Protein 9VBS (pdb70)

B-factor: mean 88.54, std 22.49, range [40.8, 162.6]

Foldseek 3Di:
DDVVVVVVVVVVVVVVVVVVVVVVVVVVVVVVVVVVVVVVVVVVVVVVVVVVVVVVVVVVVVVVVVVCVVVPD/DPPDDPVRVVVVVVVVVVVVVVVVVVVVVVVVVVVVVVVVVVVVVVVVVVVVVVVVVVVVVVVVVVVVVVPD/DDADPVNVVVVVVVVVVVVVVVVVVVVVVVVVVVVVVVVVVVVVVVVVVVVVVVVVVVVVVVVVVVVVVVD

GO terms:
  GO:0005515 protein binding (F, IPI)
  GO:0055120 striated muscle dense body (C, HDA)
  GO:0005783 endoplasmic reticulum (C, HDA)
  GO:0030017 sarcomere (C, HDA)
  GO:0005737 cytoplasm (C, IDA)
  GO:0042803 protein homodimerization activity (F, IDA)
  GO:0010506 regulation of autophagy (P, IMP)
  GO:0000045 autophagosome assembly (P, IMP)

Organism: Caenorhabditis elegans (NCBI:txid6239)

Structure (mmCIF, N/CA/C/O backbone):
data_9VBS
#
_entry.id   9VBS
#
_cell.length_a   92.300
_cell.length_b   239.300
_cell.length_c   71.400
_cell.angle_alpha   90.00
_cell.angle_beta   90.00
_cell.angle_gamma   90.00
#
_symmetry.space_group_name_H-M   'C 2 2 21'
#
loop_
_entity.id
_entity.type
_entity.pdbx_description
1 polymer 'Isoform a of Allophagy receptor allo-1'
2 water water
#
loop_
_atom_site.group_PDB
_atom_site.id
_atom_site.type_symbol
_atom_site.label_atom_id
_atom_site.label_alt_id
_atom_site.label_comp_id
_atom_site.label_asym_id
_atom_site.label_entity_id
_atom_site.label_seq_id
_atom_site.pdbx_PDB_ins_code
_atom_site.Cartn_x
_atom_site.Cartn_y
_atom_site.Cartn_z
_atom_site.occupancy
_atom_site.B_iso_or_equiv
_atom_site.auth_seq_id
_atom_site.auth_comp_id
_atom_site.auth_asym_id
_atom_site.auth_atom_id
_atom_site.pdbx_PDB_model_num
ATOM 1 N N . ARG A 1 38 ? 39.425 149.863 11.506 1.00 110.98 310 ARG A N 1
ATOM 2 C CA . ARG A 1 38 ? 40.246 150.459 10.460 1.00 78.36 310 ARG A CA 1
ATOM 3 C C . ARG A 1 38 ? 40.410 149.505 9.293 1.00 85.25 310 ARG A C 1
ATOM 4 O O . ARG A 1 38 ? 40.219 148.296 9.433 1.00 108.17 310 ARG A O 1
ATOM 12 N N . THR A 1 39 ? 40.771 150.060 8.139 1.00 84.00 311 THR A N 1
ATOM 13 C CA . THR A 1 39 ? 40.942 149.312 6.904 1.00 68.52 311 THR A CA 1
ATOM 14 C C . THR A 1 39 ? 42.367 149.482 6.397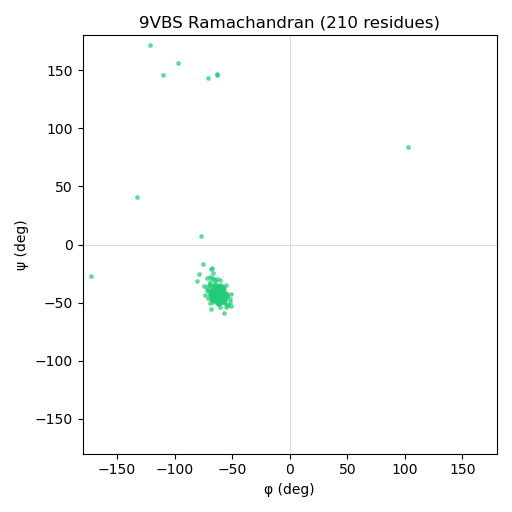 1.00 77.10 311 THR A C 1
ATOM 15 O O . THR A 1 39 ? 43.143 150.288 6.922 1.00 79.29 311 THR A O 1
ATOM 19 N N . THR A 1 40 ? 42.719 148.710 5.362 1.00 69.16 312 THR A N 1
ATOM 20 C CA . THR A 1 40 ? 44.011 148.934 4.723 1.00 71.51 312 THR A CA 1
ATOM 21 C C . THR A 1 40 ? 44.031 150.283 4.017 1.00 73.92 312 THR A C 1
ATOM 22 O O . THR A 1 40 ? 45.107 150.839 3.775 1.00 70.63 312 THR A O 1
ATOM 26 N N . TYR A 1 41 ? 42.853 150.834 3.712 1.00 64.19 313 TYR A N 1
ATOM 27 C CA . TYR A 1 41 ? 42.780 152.191 3.184 1.00 71.70 313 TYR A CA 1
ATOM 28 C C . TYR A 1 41 ? 43.160 153.208 4.253 1.00 66.80 313 TYR A C 1
ATOM 29 O O . TYR A 1 41 ? 43.998 154.086 4.015 1.00 81.95 313 TYR A O 1
ATOM 38 N N . SER A 1 42 ? 42.545 153.106 5.436 1.00 63.74 314 SER A N 1
ATOM 39 C CA . SER A 1 42 ? 42.940 153.943 6.565 1.00 56.45 314 SER A CA 1
ATOM 40 C C . SER A 1 42 ? 44.424 153.804 6.848 1.00 71.00 314 SER A C 1
ATOM 41 O O . SER A 1 42 ? 45.115 154.799 7.106 1.00 68.20 314 SER A O 1
ATOM 44 N N . LEU A 1 43 ? 44.929 152.568 6.814 1.00 76.54 315 LEU A N 1
ATOM 45 C CA . LEU A 1 43 ? 46.339 152.341 7.106 1.00 72.24 315 LEU A CA 1
ATOM 46 C C . LEU A 1 43 ? 47.228 153.097 6.131 1.00 73.71 315 LEU A C 1
ATOM 47 O O . LEU A 1 43 ? 48.229 153.703 6.535 1.00 70.93 315 LEU A O 1
ATOM 52 N N . ASN A 1 44 ? 46.865 153.093 4.846 1.00 69.02 316 ASN A N 1
ATOM 53 C CA . ASN A 1 44 ? 47.629 153.855 3.865 1.00 65.29 316 ASN A CA 1
ATOM 54 C C . ASN A 1 44 ? 47.626 155.342 4.204 1.00 71.89 316 ASN A C 1
ATOM 55 O O . ASN A 1 44 ? 48.676 155.995 4.189 1.00 72.17 316 ASN A O 1
ATOM 60 N N . LEU A 1 45 ? 46.449 155.893 4.516 1.00 54.98 317 LEU A N 1
ATOM 61 C CA . LEU A 1 45 ? 46.367 157.293 4.914 1.00 59.67 317 LEU A CA 1
ATOM 62 C C . LEU A 1 45 ? 47.231 157.568 6.137 1.00 55.49 317 LEU A C 1
ATOM 63 O O . LEU A 1 45 ? 47.887 158.613 6.220 1.00 63.26 317 LEU A O 1
ATOM 68 N N . GLU A 1 46 ? 47.259 156.633 7.092 1.00 56.72 318 GLU A N 1
ATOM 69 C CA . GLU A 1 46 ? 48.068 156.840 8.287 1.00 63.04 318 GLU A CA 1
ATOM 70 C C . GLU A 1 46 ? 49.547 156.876 7.946 1.00 67.15 318 GLU A C 1
ATOM 71 O O . GLU A 1 46 ? 50.317 157.623 8.565 1.00 70.57 318 GLU A O 1
ATOM 77 N N . HIS A 1 47 ? 49.965 156.063 6.971 1.00 65.24 319 HIS A N 1
ATOM 78 C CA . HIS A 1 47 ? 51.363 156.070 6.556 1.00 64.73 319 HIS A CA 1
ATOM 79 C C . HIS A 1 47 ? 51.719 157.388 5.902 1.00 64.47 319 HIS A C 1
ATOM 80 O O . HIS A 1 47 ? 52.802 157.936 6.137 1.00 71.70 319 HIS A O 1
ATOM 87 N N . GLU A 1 48 ? 50.818 157.909 5.067 1.00 59.53 320 GLU A N 1
ATOM 88 C CA . GLU A 1 48 ? 51.082 159.182 4.412 1.00 68.99 320 GLU A CA 1
ATOM 89 C C . GLU A 1 48 ? 51.129 160.305 5.437 1.00 67.83 320 GLU A C 1
ATOM 90 O O . GLU A 1 48 ? 51.974 161.203 5.346 1.00 75.39 320 GLU A O 1
ATOM 96 N N . LEU A 1 49 ? 50.248 160.251 6.441 1.00 60.56 321 LEU A N 1
ATOM 97 C CA . LEU A 1 49 ? 50.231 161.287 7.466 1.00 59.80 321 LEU A CA 1
ATOM 98 C C . LEU A 1 49 ? 51.530 161.294 8.254 1.00 68.39 321 LEU A C 1
ATOM 99 O O . LEU A 1 49 ? 52.102 162.359 8.515 1.00 77.15 321 LEU A O 1
ATOM 104 N N . ILE A 1 50 ? 52.017 160.114 8.651 1.00 73.53 322 ILE A N 1
ATOM 105 C CA . ILE A 1 50 ? 53.257 160.051 9.421 1.00 75.81 322 ILE A CA 1
ATOM 106 C C . ILE A 1 50 ? 54.407 160.618 8.598 1.00 63.58 322 ILE A C 1
ATOM 107 O O . ILE A 1 50 ? 55.248 161.363 9.103 1.00 74.41 322 ILE A O 1
ATOM 112 N N . THR A 1 51 ? 54.427 160.283 7.309 1.00 71.40 323 THR A N 1
ATOM 113 C CA . THR A 1 51 ? 55.488 160.755 6.424 1.00 72.47 323 THR A CA 1
ATOM 114 C C . THR A 1 51 ? 55.477 162.272 6.309 1.00 68.63 323 THR A C 1
ATOM 115 O O . THR A 1 51 ? 56.513 162.925 6.483 1.00 77.63 323 THR A O 1
ATOM 119 N N . LEU A 1 52 ? 54.308 162.856 6.027 1.00 62.07 324 LEU A N 1
ATOM 120 C CA . LEU A 1 52 ? 54.233 164.298 5.820 1.00 61.09 324 LEU A CA 1
ATOM 121 C C . LEU A 1 52 ? 54.484 165.067 7.111 1.00 69.95 324 LEU A C 1
ATOM 122 O O . LEU A 1 52 ? 55.165 166.098 7.095 1.00 83.69 324 LEU A O 1
ATOM 127 N N . ARG A 1 53 ? 53.946 164.585 8.239 1.00 71.10 325 ARG A N 1
ATOM 128 C CA . ARG A 1 53 ? 54.196 165.245 9.519 1.00 64.14 325 ARG A CA 1
ATOM 129 C C . ARG A 1 53 ? 55.687 165.350 9.798 1.00 69.91 325 ARG A C 1
ATOM 130 O O . ARG A 1 53 ? 56.181 166.414 10.196 1.00 78.91 325 ARG A O 1
ATOM 138 N N . LYS A 1 54 ? 56.420 164.251 9.605 1.00 67.83 326 LYS A N 1
ATOM 139 C CA . LYS A 1 54 ? 57.868 164.311 9.754 1.00 82.82 326 LYS A CA 1
ATOM 140 C C . LYS A 1 54 ? 58.469 165.346 8.816 1.00 79.31 326 LYS A C 1
ATOM 141 O O . LYS A 1 54 ? 59.265 166.191 9.241 1.00 83.90 326 LYS A O 1
ATOM 147 N N . GLU A 1 55 ? 58.095 165.302 7.538 1.00 69.26 327 GLU A N 1
ATOM 148 C CA . GLU A 1 55 ? 58.673 166.228 6.572 1.00 74.31 327 GLU A CA 1
ATOM 149 C C . GLU A 1 55 ? 58.353 167.678 6.925 1.00 78.17 327 GLU A C 1
ATOM 150 O O . GLU A 1 55 ? 59.206 168.561 6.777 1.00 83.71 327 GLU A O 1
ATOM 156 N N . LEU A 1 56 ? 57.133 167.949 7.396 1.00 76.48 328 LEU A N 1
ATOM 157 C CA . LEU A 1 56 ? 56.793 169.309 7.803 1.00 73.49 328 LEU A CA 1
ATOM 158 C C . LEU A 1 56 ? 57.656 169.767 8.971 1.00 73.84 328 LEU A C 1
ATOM 159 O O . LEU A 1 56 ? 58.090 170.922 9.015 1.00 87.96 328 LEU A O 1
ATOM 164 N N . GLU A 1 57 ? 57.927 168.877 9.921 1.00 83.91 329 GLU A N 1
ATOM 165 C CA . GLU A 1 57 ? 58.721 169.274 11.078 1.00 89.96 329 GLU A CA 1
ATOM 166 C C . GLU A 1 57 ? 60.168 169.539 10.689 1.00 87.09 329 GLU A C 1
ATOM 167 O O . GLU A 1 57 ? 60.764 170.525 11.142 1.00 96.39 329 GLU A O 1
ATOM 173 N N . GLU A 1 58 ? 60.739 168.685 9.837 1.00 80.87 330 GLU A N 1
ATOM 174 C CA . GLU A 1 58 ? 62.066 168.957 9.295 1.00 87.51 330 GLU A CA 1
ATOM 175 C C . GLU A 1 58 ? 62.101 170.299 8.576 1.00 88.28 330 GLU A C 1
ATOM 176 O O . GLU A 1 58 ? 62.994 171.121 8.814 1.00 90.80 330 GLU A O 1
ATOM 182 N N . THR A 1 59 ? 61.140 170.535 7.681 1.00 81.12 331 THR A N 1
ATOM 183 C CA . THR A 1 59 ? 61.155 171.766 6.897 1.00 88.30 331 THR A CA 1
ATOM 184 C C . THR A 1 59 ? 60.980 172.992 7.784 1.00 87.56 331 THR A C 1
ATOM 185 O O . THR A 1 59 ? 61.636 174.019 7.570 1.00 95.80 331 THR A O 1
ATOM 189 N N . LYS A 1 60 ? 60.092 172.911 8.777 1.00 83.20 332 LYS A N 1
ATOM 190 C CA . LYS A 1 60 ? 59.894 174.046 9.671 1.00 72.59 332 LYS A CA 1
ATOM 191 C C . LYS A 1 60 ? 61.173 174.371 10.429 1.00 84.29 332 LYS A C 1
ATOM 192 O O . LYS A 1 60 ? 61.535 175.546 10.574 1.00 85.92 332 LYS A O 1
ATOM 198 N N . GLU A 1 61 ? 61.878 173.342 10.907 1.00 77.11 333 GLU A N 1
ATOM 199 C CA . GLU A 1 61 ? 63.121 173.586 11.631 1.00 85.85 333 GLU A CA 1
ATOM 200 C C . GLU A 1 61 ? 64.170 174.213 10.720 1.00 88.86 333 GLU A C 1
ATOM 201 O O . GLU A 1 61 ? 64.907 175.112 11.140 1.00 98.09 333 GLU A O 1
ATOM 207 N N . ALA A 1 62 ? 64.249 173.753 9.470 1.00 91.08 334 ALA A N 1
ATOM 208 C CA . ALA A 1 62 ? 65.159 174.375 8.513 1.00 81.98 334 ALA A CA 1
ATOM 209 C C . ALA A 1 62 ? 64.820 175.847 8.310 1.00 85.14 334 ALA A C 1
ATOM 210 O O . ALA A 1 62 ? 65.714 176.699 8.287 1.00 92.68 334 ALA A O 1
ATOM 212 N N . LEU A 1 63 ? 63.528 176.160 8.168 1.00 80.22 335 LEU A N 1
ATOM 213 C CA . LEU A 1 63 ? 63.098 177.548 8.023 1.00 75.22 335 LEU A CA 1
ATOM 214 C C . LEU A 1 63 ? 63.491 178.379 9.238 1.00 83.80 335 LEU A C 1
ATOM 215 O O . LEU A 1 63 ? 63.973 179.510 9.096 1.00 103.52 335 LEU A O 1
ATOM 220 N N . LYS A 1 64 ? 63.286 177.835 10.440 1.00 91.78 336 LYS A N 1
ATOM 221 C CA . LYS A 1 64 ? 63.665 178.539 11.664 1.00 92.54 336 LYS A CA 1
ATOM 222 C C . LYS A 1 64 ? 65.146 178.900 11.653 1.00 93.96 336 LYS A C 1
ATOM 223 O O . LYS A 1 64 ? 65.525 180.043 11.945 1.00 94.26 336 LYS A O 1
ATOM 229 N N . LYS A 1 65 ? 65.999 177.935 11.301 1.00 83.23 337 LYS A N 1
ATOM 230 C CA . LYS A 1 65 ? 67.433 178.191 11.233 1.00 88.50 337 LYS A CA 1
ATOM 231 C C . LYS A 1 65 ? 67.755 179.235 10.167 1.00 98.52 337 LYS A C 1
ATOM 232 O O . LYS A 1 65 ? 68.521 180.175 10.414 1.00 104.19 337 LYS A O 1
ATOM 238 N N . SER A 1 66 ? 67.165 179.091 8.975 1.00 92.67 338 SER A N 1
ATOM 239 C CA . SER A 1 66 ? 67.474 179.997 7.871 1.00 81.57 338 SER A CA 1
ATOM 240 C C . SER A 1 66 ? 67.072 181.431 8.196 1.00 90.05 338 SER A C 1
ATOM 241 O O . SER A 1 66 ? 67.784 182.379 7.845 1.00 97.51 338 SER A O 1
ATOM 244 N N . VAL A 1 67 ? 65.929 181.607 8.859 1.00 86.77 339 VAL A N 1
ATOM 245 C CA . VAL A 1 67 ? 65.469 182.946 9.204 1.00 88.64 339 VAL A CA 1
ATOM 246 C C . VAL A 1 67 ? 66.395 183.583 10.232 1.00 99.96 339 VAL A C 1
ATOM 247 O O . VAL A 1 67 ? 66.714 184.775 10.147 1.00 104.75 339 VAL A O 1
ATOM 251 N N . GLU A 1 68 ? 66.848 182.800 11.213 1.00 107.07 340 GLU A N 1
ATOM 252 C CA . GLU A 1 68 ? 67.764 183.330 12.218 1.00 102.60 340 GLU A CA 1
ATOM 253 C C . GLU A 1 68 ? 69.074 183.774 11.581 1.00 99.29 340 GLU A C 1
ATOM 254 O O . GLU A 1 68 ? 69.547 184.892 11.825 1.00 109.03 340 GLU A O 1
ATOM 260 N N . GLU A 1 69 ? 69.676 182.907 10.761 1.00 90.50 341 GLU A N 1
ATOM 261 C CA . GLU A 1 69 ? 70.882 183.285 10.031 1.00 97.37 341 GLU A CA 1
ATOM 262 C C . GLU A 1 69 ? 70.663 184.565 9.236 1.00 95.36 341 GLU A C 1
ATOM 263 O O . GLU A 1 69 ? 71.439 185.523 9.346 1.00 96.85 341 GLU A O 1
ATOM 269 N N . SER A 1 70 ? 69.598 184.596 8.429 1.00 85.14 342 SER A N 1
ATOM 270 C CA . SER A 1 70 ? 69.324 185.754 7.588 1.00 82.85 342 SER A CA 1
ATOM 271 C C . SER A 1 70 ? 69.111 187.013 8.417 1.00 97.88 342 SER A C 1
ATOM 272 O O . SER A 1 70 ? 69.426 188.117 7.960 1.00 105.07 342 SER A O 1
ATOM 275 N N . SER A 1 71 ? 68.590 186.868 9.638 1.00 102.84 343 SER A N 1
ATOM 276 C CA . SER A 1 71 ? 68.396 188.025 10.505 1.00 94.67 343 SER A CA 1
ATOM 277 C C . SER A 1 71 ? 69.722 188.520 11.069 1.00 105.77 343 SER A C 1
ATOM 278 O O . SER A 1 71 ? 69.974 189.730 11.104 1.00 112.55 343 SER A O 1
ATOM 281 N N . ASN A 1 72 ? 70.581 187.597 11.516 1.00 110.18 344 ASN A N 1
ATOM 282 C CA . ASN A 1 72 ? 71.900 187.987 12.007 1.00 108.32 344 ASN A CA 1
ATOM 283 C C . ASN A 1 72 ? 72.709 188.698 10.931 1.00 103.17 344 ASN A C 1
ATOM 284 O O . ASN A 1 72 ? 73.478 189.616 11.238 1.00 115.85 344 ASN A O 1
ATOM 289 N N . LYS A 1 73 ? 72.544 188.297 9.671 1.00 97.03 345 LYS A N 1
ATOM 290 C CA . LYS A 1 73 ? 73.241 188.975 8.586 1.00 92.57 345 LYS A CA 1
ATOM 291 C C . LYS A 1 73 ? 72.665 190.363 8.329 1.00 94.49 345 LYS A C 1
ATOM 292 O O . LYS A 1 73 ? 73.391 191.256 7.879 1.00 97.57 345 LYS A O 1
ATOM 298 N N . ASP A 1 74 ? 71.375 190.566 8.608 1.00 94.33 346 ASP A N 1
ATOM 299 C CA . ASP A 1 74 ? 70.807 191.907 8.517 1.00 89.18 346 ASP A CA 1
ATOM 300 C C . ASP A 1 74 ? 71.520 192.859 9.467 1.00 102.23 346 ASP A C 1
ATOM 301 O O . ASP A 1 74 ? 71.912 193.968 9.080 1.00 108.50 346 ASP A O 1
ATOM 306 N N . GLU A 1 75 ? 71.706 192.434 10.720 1.00 98.82 347 GLU A N 1
ATOM 307 C CA . GLU A 1 75 ? 72.417 193.264 11.686 1.00 95.59 347 GLU A CA 1
ATOM 308 C C . GLU A 1 75 ? 73.859 193.491 11.260 1.00 89.60 347 GLU A C 1
ATOM 309 O O . GLU A 1 75 ? 74.380 194.607 11.389 1.00 100.99 347 GLU A O 1
ATOM 315 N N . ILE A 1 76 ? 74.523 192.453 10.745 1.00 85.13 348 ILE A N 1
ATOM 316 C CA . ILE A 1 76 ? 75.896 192.606 10.273 1.00 85.16 348 ILE A CA 1
ATOM 317 C C . ILE A 1 76 ? 75.965 193.667 9.173 1.00 84.06 348 ILE A C 1
ATOM 318 O O . ILE A 1 76 ? 76.796 194.577 9.219 1.00 91.96 348 ILE A O 1
ATOM 323 N N . VAL A 1 77 ? 75.082 193.553 8.179 1.00 80.10 349 VAL A N 1
ATOM 324 C CA . VAL A 1 77 ? 75.073 194.515 7.077 1.00 81.42 349 VAL A CA 1
ATOM 325 C C . VAL A 1 77 ? 74.811 195.918 7.599 1.00 88.59 349 VAL A C 1
ATOM 326 O O . VAL A 1 77 ? 75.455 196.887 7.171 1.00 89.04 349 VAL A O 1
ATOM 330 N N . SER A 1 78 ? 73.859 196.056 8.522 1.00 97.97 350 SER A N 1
ATOM 331 C CA . SER A 1 78 ? 73.575 197.367 9.093 1.00 83.67 350 SER A CA 1
ATOM 332 C C . SER A 1 78 ? 74.802 197.930 9.800 1.00 86.15 350 SER A C 1
ATOM 333 O O . SER A 1 78 ? 75.171 199.094 9.600 1.00 76.82 350 SER A O 1
ATOM 336 N N . ALA A 1 79 ? 75.461 197.105 10.619 1.00 94.68 351 ALA A N 1
ATOM 337 C CA . ALA A 1 79 ? 76.659 197.554 11.321 1.00 77.92 351 ALA A CA 1
ATOM 338 C C . ALA A 1 79 ? 77.755 197.972 10.348 1.00 88.53 351 ALA A C 1
ATOM 339 O O . ALA A 1 79 ? 78.395 199.013 10.535 1.00 87.09 351 ALA A O 1
ATOM 341 N N . LEU A 1 80 ? 77.988 197.169 9.304 1.00 92.33 352 LEU A N 1
ATOM 342 C CA . LEU A 1 80 ? 79.038 197.501 8.345 1.00 81.88 352 LEU A CA 1
ATOM 343 C C . LEU A 1 80 ? 78.727 198.802 7.618 1.00 76.73 352 LEU A C 1
ATOM 344 O O . LEU A 1 80 ? 79.633 199.595 7.333 1.00 80.12 352 LEU A O 1
ATOM 349 N N . HIS A 1 81 ? 77.450 199.047 7.318 1.00 66.21 353 HIS A N 1
ATOM 350 C CA . HIS A 1 81 ? 77.088 200.284 6.639 1.00 73.12 353 HIS A CA 1
ATOM 351 C C . HIS A 1 81 ? 77.398 201.489 7.513 1.00 82.64 353 HIS A C 1
ATOM 352 O O . HIS A 1 81 ? 77.954 202.487 7.039 1.00 86.19 353 HIS A O 1
ATOM 359 N N . GLU A 1 82 ? 77.061 201.403 8.802 1.00 84.64 354 GLU A N 1
ATOM 360 C CA . GLU A 1 82 ? 77.427 202.454 9.747 1.00 75.15 354 GLU A CA 1
ATOM 361 C C . GLU A 1 82 ? 78.933 202.687 9.748 1.00 78.79 354 GLU A C 1
ATOM 362 O O . GLU A 1 82 ? 79.400 203.828 9.663 1.00 76.26 354 GLU A O 1
ATOM 368 N N . ASP A 1 83 ? 79.711 201.604 9.827 1.00 71.93 355 ASP A N 1
ATOM 369 C CA . ASP A 1 83 ? 81.164 201.730 9.874 1.00 69.84 355 ASP A CA 1
ATOM 370 C C . ASP A 1 83 ? 81.700 202.457 8.646 1.00 79.62 355 ASP A C 1
ATOM 371 O O . ASP A 1 83 ? 82.629 203.265 8.754 1.00 87.39 355 ASP A O 1
ATOM 376 N N . GLN A 1 84 ? 81.121 202.204 7.471 1.00 80.89 356 GLN A N 1
ATOM 377 C CA . GLN A 1 84 ? 81.669 202.839 6.279 1.00 71.62 356 GLN A CA 1
ATOM 378 C C . GLN A 1 84 ? 81.230 204.289 6.159 1.00 73.34 356 GLN A C 1
ATOM 379 O O . GLN A 1 84 ? 81.938 205.088 5.541 1.00 74.90 356 GLN A O 1
ATOM 385 N N . GLN A 1 85 ? 80.085 204.653 6.745 1.00 74.53 357 GLN A N 1
ATOM 386 C CA . GLN A 1 85 ? 79.734 206.066 6.850 1.00 69.88 357 GLN A CA 1
ATOM 387 C C . GLN A 1 85 ? 80.754 206.809 7.702 1.00 73.07 357 GLN A C 1
ATOM 388 O O . GLN A 1 85 ? 81.195 207.907 7.348 1.00 82.14 357 GLN A O 1
ATOM 394 N N . GLU A 1 86 ? 81.137 206.218 8.836 1.00 77.98 358 GLU A N 1
ATOM 395 C CA . GLU A 1 86 ? 82.148 206.827 9.692 1.00 77.47 358 GLU A CA 1
ATOM 396 C C . GLU A 1 86 ? 83.474 206.956 8.960 1.00 71.36 358 GLU A C 1
ATOM 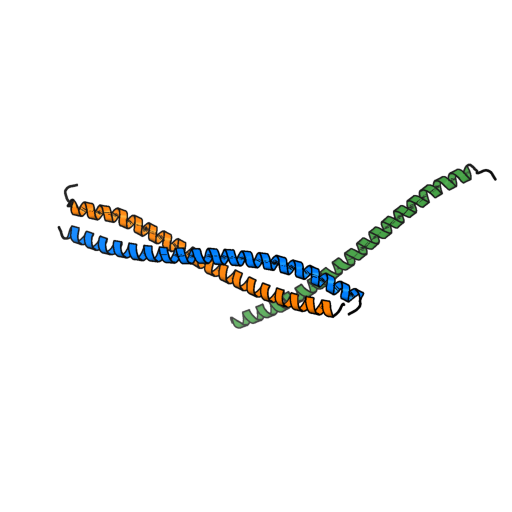397 O O . GLU A 1 86 ? 84.123 208.008 9.002 1.00 79.25 358 GLU A O 1
ATOM 403 N N . SER A 1 87 ? 83.901 205.886 8.292 1.00 71.12 359 SER A N 1
ATOM 404 C CA . SER A 1 87 ? 85.144 205.933 7.531 1.00 57.98 359 SER A CA 1
ATOM 405 C C . SER A 1 87 ? 85.115 207.046 6.498 1.00 55.26 359 SER A C 1
ATOM 406 O O . SER A 1 87 ? 86.134 207.700 6.257 1.00 70.26 359 SER A O 1
ATOM 409 N N . THR A 1 88 ? 83.958 207.265 5.867 1.00 62.75 360 THR A N 1
ATOM 410 C CA . THR A 1 88 ? 83.850 208.305 4.849 1.00 68.16 360 THR A CA 1
ATOM 411 C C . THR A 1 88 ? 84.095 209.684 5.450 1.00 74.96 360 THR A C 1
ATOM 412 O O . THR A 1 88 ? 84.804 210.513 4.863 1.00 75.43 360 THR A O 1
ATOM 416 N N . ARG A 1 89 ? 83.511 209.949 6.623 1.00 63.44 361 ARG A N 1
ATOM 417 C CA . ARG A 1 89 ? 83.745 211.228 7.283 1.00 65.67 361 ARG A CA 1
ATOM 418 C C . ARG A 1 89 ? 85.212 211.380 7.664 1.00 79.28 361 ARG A C 1
ATOM 419 O O . ARG A 1 89 ? 85.835 212.412 7.382 1.00 80.24 361 ARG A O 1
ATOM 427 N N . MET A 1 90 ? 85.788 210.354 8.298 1.00 66.08 362 MET A N 1
ATOM 428 C CA . MET A 1 90 ? 87.169 210.471 8.750 1.00 64.76 362 MET A CA 1
ATOM 429 C C . MET A 1 90 ? 88.128 210.616 7.579 1.00 69.76 362 MET A C 1
ATOM 430 O O . MET A 1 90 ? 89.132 211.329 7.684 1.00 75.87 362 MET A O 1
ATOM 435 N N . LEU A 1 91 ? 87.833 209.965 6.453 1.00 70.49 363 LEU A N 1
ATOM 436 C CA . LEU A 1 91 ? 88.661 210.155 5.267 1.00 72.44 363 LEU A CA 1
ATOM 437 C C . LEU A 1 91 ? 88.576 211.590 4.754 1.00 69.15 363 LEU A C 1
ATOM 438 O O . LEU A 1 91 ? 89.598 212.184 4.386 1.00 66.64 363 LEU A O 1
ATOM 443 N N . ALA A 1 92 ? 87.371 212.166 4.736 1.00 58.41 364 ALA A N 1
ATOM 444 C CA . ALA A 1 92 ? 87.215 213.550 4.299 1.00 57.63 364 ALA A CA 1
ATOM 445 C C . ALA A 1 92 ? 88.000 214.496 5.197 1.00 67.23 364 ALA A C 1
ATOM 446 O O . ALA A 1 92 ? 88.795 215.310 4.712 1.00 84.23 364 ALA A O 1
ATOM 448 N N . SER A 1 93 ? 87.802 214.386 6.516 1.00 67.78 365 SER A N 1
ATOM 449 C CA . SER A 1 93 ? 88.544 215.217 7.460 1.00 62.55 365 SER A CA 1
ATOM 450 C C . SER A 1 93 ? 90.051 215.060 7.283 1.00 67.42 365 SER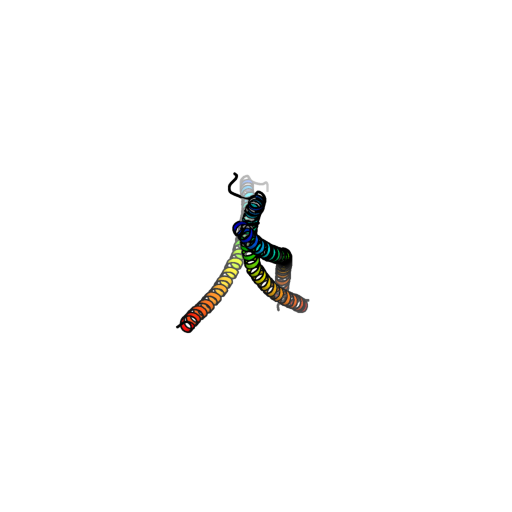 A C 1
ATOM 451 O O . SER A 1 93 ? 90.791 216.051 7.312 1.00 72.64 365 SER A O 1
ATOM 454 N N . ASN A 1 94 ? 90.524 213.822 7.096 1.00 67.05 366 ASN A N 1
ATOM 455 C CA . ASN A 1 94 ? 91.943 213.595 6.834 1.00 64.47 366 ASN A CA 1
ATOM 456 C C . ASN A 1 94 ? 92.407 214.322 5.580 1.00 74.63 366 ASN A C 1
ATOM 457 O O . ASN A 1 94 ? 93.525 214.850 5.537 1.00 72.46 366 ASN A O 1
ATOM 462 N N . GLU A 1 95 ? 91.583 214.327 4.533 1.00 78.79 367 GLU A N 1
ATOM 463 C CA . GLU A 1 95 ? 92.008 214.955 3.288 1.00 85.98 367 GLU A CA 1
ATOM 464 C C . GLU A 1 95 ? 92.257 216.442 3.492 1.00 76.14 367 GLU A C 1
ATOM 465 O O . GLU A 1 95 ? 93.287 216.973 3.062 1.00 66.31 367 GLU A O 1
ATOM 471 N N . GLN A 1 96 ? 91.342 217.115 4.190 1.00 74.65 368 GLN A N 1
ATOM 472 C CA . GLN A 1 96 ? 91.505 218.539 4.451 1.00 79.49 368 GLN A CA 1
ATOM 473 C C . GLN A 1 96 ? 92.755 218.816 5.278 1.00 75.65 368 GLN A C 1
ATOM 474 O O . GLN A 1 96 ? 93.497 219.763 4.989 1.00 74.95 368 GLN A O 1
ATOM 480 N N . VAL A 1 97 ? 93.013 218.001 6.303 1.00 75.18 369 VAL A N 1
ATOM 481 C CA . VAL A 1 97 ? 94.172 218.240 7.160 1.00 67.50 369 VAL A CA 1
ATOM 482 C C . VAL A 1 97 ? 95.465 218.041 6.378 1.00 79.30 369 VAL A C 1
ATOM 483 O O . VAL A 1 97 ? 96.377 218.875 6.431 1.00 95.87 369 VAL A O 1
ATOM 487 N N . ILE A 1 98 ? 95.560 216.935 5.636 1.00 79.45 370 ILE A N 1
ATOM 488 C CA . ILE A 1 98 ? 96.780 216.644 4.885 1.00 76.52 370 ILE A CA 1
ATOM 489 C C . ILE A 1 98 ? 97.051 217.736 3.858 1.00 91.60 370 ILE A C 1
ATOM 490 O O . ILE A 1 98 ? 98.207 218.104 3.607 1.00 82.51 370 ILE A O 1
ATOM 495 N N . ASN A 1 99 ? 95.992 218.273 3.248 1.00 84.51 371 ASN A N 1
ATOM 496 C CA . ASN A 1 99 ? 96.171 219.340 2.272 1.00 92.27 371 ASN A CA 1
ATOM 497 C C . ASN A 1 99 ? 96.700 220.606 2.936 1.00 95.41 371 ASN A C 1
ATOM 498 O O . ASN A 1 99 ? 97.678 221.200 2.466 1.00 91.43 371 ASN A O 1
ATOM 503 N N . SER A 1 100 ? 96.068 221.034 4.035 1.00 86.50 372 SER A N 1
ATOM 504 C CA . SER A 1 100 ? 96.579 222.176 4.788 1.00 80.00 372 SER A CA 1
ATOM 505 C C . SER A 1 100 ? 98.053 221.991 5.123 1.00 85.36 372 SER A C 1
ATOM 506 O O . SER A 1 100 ? 98.868 222.898 4.930 1.00 97.81 372 SER A O 1
ATOM 509 N N . LEU A 1 101 ? 98.414 220.803 5.610 1.00 96.70 373 LEU A N 1
ATOM 510 C CA . LEU A 1 101 ? 99.796 220.551 5.999 1.00 99.13 373 LEU A CA 1
ATOM 511 C C . LEU A 1 101 ? 100.735 220.656 4.805 1.00 105.27 373 LEU A C 1
ATOM 512 O O . LEU A 1 101 ? 101.757 221.346 4.870 1.00 125.89 373 LEU A O 1
ATOM 517 N N . LYS A 1 102 ? 100.403 219.983 3.699 1.00 103.83 374 LYS A N 1
ATOM 518 C CA . LYS A 1 102 ? 101.258 220.038 2.515 1.00 107.83 374 LYS A CA 1
ATOM 519 C C . LYS A 1 102 ? 101.442 221.470 2.031 1.00 117.78 374 LYS A C 1
ATOM 520 O O . LYS A 1 102 ? 102.528 221.848 1.575 1.00 111.24 374 LYS A O 1
ATOM 526 N N . GLN A 1 103 ? 100.391 222.283 2.132 1.00 121.59 375 GLN A N 1
ATOM 527 C CA . GLN A 1 103 ? 100.499 223.677 1.727 1.00 111.60 375 GLN A CA 1
ATOM 528 C C . GLN A 1 103 ? 101.424 224.451 2.658 1.00 111.60 375 GLN A C 1
ATOM 529 O O . GLN A 1 103 ? 102.291 225.203 2.200 1.00 114.95 375 GLN A O 1
ATOM 535 N N . LYS A 1 104 ? 101.255 224.284 3.971 1.00 104.20 376 LYS A N 1
ATOM 536 C CA . LYS A 1 104 ? 102.159 224.933 4.914 1.00 101.72 376 LYS A CA 1
ATOM 537 C C . LYS A 1 104 ? 103.607 224.501 4.695 1.00 109.60 376 LYS A C 1
ATOM 538 O O . LYS A 1 104 ? 104.527 225.324 4.782 1.00 118.55 376 LYS A O 1
ATOM 544 N N . CYS A 1 105 ? 103.836 223.216 4.405 1.00 104.04 377 CYS A N 1
ATOM 545 C CA . CYS A 1 105 ? 105.198 222.770 4.125 1.00 112.11 377 CYS A CA 1
ATOM 546 C C . CYS A 1 105 ? 105.704 223.367 2.817 1.00 133.83 377 CYS A C 1
ATOM 547 O O . CYS A 1 105 ? 106.909 223.600 2.646 1.00 131.64 377 CYS A O 1
ATOM 550 N N . ARG A 1 106 ? 104.790 223.641 1.886 1.00 135.01 378 ARG A N 1
ATOM 551 C CA . ARG A 1 106 ? 105.180 224.244 0.618 1.00 129.85 378 ARG A CA 1
ATOM 552 C C . ARG A 1 106 ? 105.633 225.684 0.818 1.00 136.25 378 ARG A C 1
ATOM 553 O O . ARG A 1 106 ? 106.643 226.119 0.251 1.00 136.68 378 ARG A O 1
ATOM 561 N N . GLN A 1 107 ? 104.898 226.438 1.638 1.00 137.40 379 GLN A N 1
ATOM 562 C CA . GLN A 1 107 ? 105.267 227.824 1.903 1.00 131.16 379 GLN A CA 1
ATOM 563 C C . GLN A 1 107 ? 106.555 227.910 2.710 1.00 129.54 379 GLN A C 1
ATOM 564 O O . GLN A 1 107 ? 107.402 228.773 2.454 1.00 142.84 379 GLN A O 1
ATOM 570 N N . LEU A 1 108 ? 106.725 227.021 3.691 1.00 131.84 3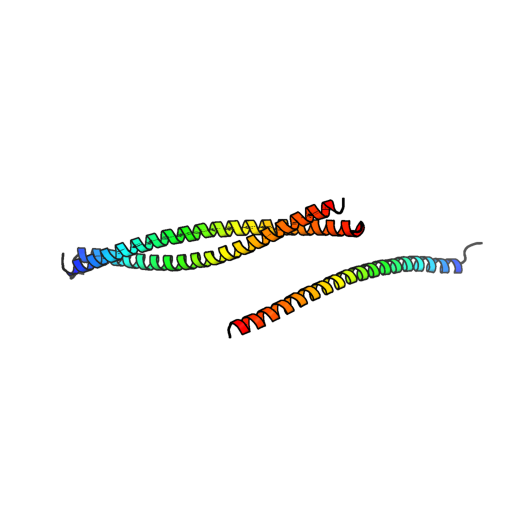80 LEU A N 1
ATOM 571 C CA . LEU A 1 108 ? 107.976 226.989 4.440 1.00 130.12 380 LEU A CA 1
ATOM 572 C C . LEU A 1 108 ? 109.129 226.509 3.563 1.00 140.10 380 LEU A C 1
ATOM 573 O O . LEU A 1 108 ? 110.239 227.050 3.637 1.00 134.70 380 LEU A O 1
ATOM 575 N N . GLY A 1 109 ? 108.885 225.505 2.720 1.00 149.77 381 GLY A N 1
ATOM 576 C CA . GLY A 1 109 ? 109.915 224.978 1.846 1.00 152.48 381 GLY A CA 1
ATOM 577 C C . GLY A 1 109 ? 110.507 223.670 2.326 1.00 157.57 381 GLY A C 1
ATOM 578 O O . GLY A 1 109 ? 111.558 223.663 2.975 1.00 160.51 381 GLY A O 1
ATOM 579 N N . VAL A 1 110 ? 109.840 222.560 2.012 1.00 148.78 382 VAL A N 1
ATOM 580 C CA . VAL A 1 110 ? 110.305 221.238 2.421 1.00 129.19 382 VAL A CA 1
ATOM 581 C C . VAL A 1 110 ? 109.707 220.136 1.543 1.00 130.32 382 VAL A C 1
ATOM 582 O O . VAL A 1 110 ? 110.044 220.013 0.360 1.00 129.78 382 VAL A O 1
ATOM 584 N N . LEU B 1 35 ? 29.100 161.578 1.995 1.00 117.17 307 LEU B N 1
ATOM 585 C CA . LEU B 1 35 ? 29.782 160.335 1.669 1.00 123.74 307 LEU B CA 1
ATOM 586 C C . LEU B 1 35 ? 29.172 159.149 2.415 1.00 139.58 307 LEU B C 1
ATOM 587 O O . LEU B 1 35 ? 28.195 159.298 3.133 1.00 157.46 307 LEU B O 1
ATOM 589 N N . ALA B 1 36 ? 29.773 157.974 2.230 1.00 129.86 308 ALA B N 1
ATOM 590 C CA . ALA B 1 36 ? 29.325 156.735 2.857 1.00 120.11 308 ALA B CA 1
ATOM 591 C C . ALA B 1 36 ? 30.326 155.618 2.593 1.00 125.53 308 ALA B C 1
ATOM 592 O O . ALA B 1 36 ? 30.440 154.675 3.383 1.00 129.60 308 ALA B O 1
ATOM 594 N N . GLU B 1 37 ? 31.057 155.724 1.481 1.00 119.89 309 GLU B N 1
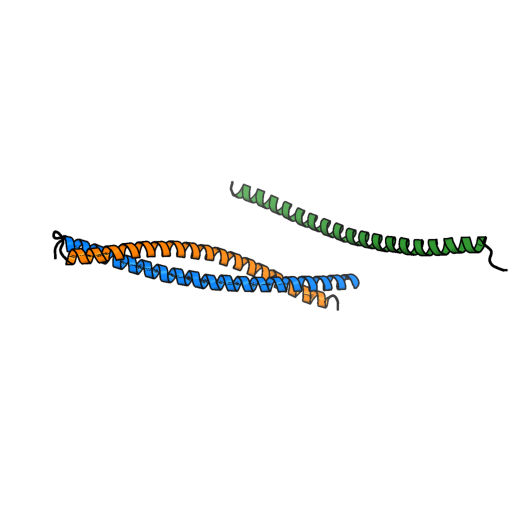ATOM 595 C CA . GLU B 1 37 ? 32.039 154.713 1.116 1.00 108.43 309 GLU B CA 1
ATOM 596 C C . GLU B 1 37 ? 33.312 154.788 1.949 1.00 103.44 309 GLU B C 1
ATOM 597 O O . GLU B 1 37 ? 34.083 153.823 1.964 1.00 109.28 309 GLU B O 1
ATOM 599 N N . ARG B 1 38 ? 33.550 155.900 2.637 1.00 94.47 310 ARG B N 1
ATOM 600 C CA . ARG B 1 38 ? 34.730 156.067 3.472 1.00 97.41 310 ARG B CA 1
ATOM 601 C C . ARG B 1 38 ? 34.338 156.084 4.942 1.00 101.39 310 ARG B C 1
ATOM 602 O O . ARG B 1 38 ? 33.267 156.578 5.305 1.00 105.00 310 ARG B O 1
ATOM 610 N N . THR B 1 39 ? 35.210 155.535 5.782 1.00 99.49 311 THR B N 1
ATOM 611 C CA . THR B 1 39 ? 35.035 155.659 7.220 1.00 90.33 311 THR B CA 1
ATOM 612 C C . THR B 1 39 ? 35.122 157.124 7.620 1.00 90.36 311 THR B C 1
ATOM 613 O O . THR B 1 39 ? 35.838 157.913 7.000 1.00 104.46 311 THR B O 1
ATOM 617 N N . THR B 1 40 ? 34.354 157.495 8.648 1.00 74.95 312 THR B N 1
ATOM 618 C CA . THR B 1 40 ? 34.546 158.800 9.273 1.00 81.10 312 THR B CA 1
ATOM 619 C C . THR B 1 40 ? 36.006 159.002 9.639 1.00 90.94 312 THR B C 1
ATOM 620 O O . THR B 1 40 ? 36.575 160.079 9.416 1.00 98.47 312 THR B O 1
ATOM 624 N N . TYR B 1 41 ? 36.631 157.961 10.190 1.00 84.63 313 TYR B N 1
ATOM 625 C CA . TYR B 1 41 ? 38.044 158.018 10.530 1.00 76.02 313 TYR B CA 1
ATOM 626 C C . TYR B 1 41 ? 38.904 158.271 9.297 1.00 83.01 313 TYR B C 1
ATOM 627 O O . TYR B 1 41 ? 39.867 159.045 9.354 1.00 86.38 313 TYR B O 1
ATOM 636 N N . SER B 1 42 ? 38.581 157.621 8.175 1.00 76.49 314 SER B N 1
ATOM 637 C CA . SER B 1 42 ? 39.311 157.889 6.942 1.00 70.79 314 SER B CA 1
ATOM 638 C C . SER B 1 42 ? 39.098 159.323 6.484 1.00 63.18 314 SER B C 1
ATOM 639 O O . SER B 1 42 ? 40.034 159.975 6.003 1.00 66.07 314 SER B O 1
ATOM 642 N N . LEU B 1 43 ? 37.867 159.829 6.613 1.00 69.02 315 LEU B N 1
ATOM 643 C CA . LEU B 1 43 ? 37.585 161.206 6.216 1.00 73.05 315 LEU B CA 1
ATOM 644 C C . LEU B 1 43 ? 38.341 162.204 7.084 1.00 73.19 315 LEU B C 1
ATOM 645 O O . LEU B 1 43 ? 38.824 163.227 6.583 1.00 82.01 315 LEU B O 1
ATOM 650 N N . ASN B 1 44 ? 38.465 161.920 8.384 1.00 69.20 316 ASN B N 1
ATOM 651 C CA . ASN B 1 44 ? 39.221 162.806 9.265 1.00 67.35 316 ASN B CA 1
ATOM 652 C C . ASN B 1 44 ? 40.701 162.810 8.913 1.00 70.22 316 ASN B C 1
ATOM 653 O O . ASN B 1 44 ? 41.328 163.877 8.868 1.00 78.26 316 ASN B O 1
ATOM 658 N N . LEU B 1 45 ? 41.280 161.627 8.678 1.00 66.73 317 LEU B N 1
ATOM 659 C CA . LEU B 1 45 ? 42.665 161.579 8.219 1.00 60.06 317 LEU B CA 1
ATOM 660 C C . LEU B 1 45 ? 42.848 162.425 6.962 1.00 60.90 317 LEU B C 1
ATOM 661 O O . LEU B 1 45 ? 43.808 163.198 6.861 1.00 72.15 317 LEU B O 1
ATOM 666 N N . GLU B 1 46 ? 41.915 162.324 6.010 1.00 59.38 318 GLU B N 1
ATOM 667 C CA . GLU B 1 46 ? 42.034 163.097 4.779 1.00 64.29 318 GLU B CA 1
ATOM 668 C C . GLU B 1 46 ? 41.905 164.592 5.047 1.00 72.78 318 GLU B C 1
ATOM 669 O O . GLU B 1 46 ? 42.592 165.396 4.402 1.00 57.34 318 GLU B O 1
ATOM 675 N N . HIS B 1 47 ? 41.053 164.979 6.005 1.00 67.56 319 HIS B N 1
ATOM 676 C CA . HIS B 1 47 ? 40.970 166.381 6.400 1.00 64.72 319 HIS B CA 1
ATOM 677 C C . HIS B 1 47 ? 42.332 166.902 6.834 1.00 65.73 319 HIS B C 1
ATOM 678 O O . HIS B 1 47 ? 42.791 167.945 6.355 1.00 77.41 319 HIS B O 1
ATOM 685 N N . GLU B 1 48 ? 43.005 166.177 7.732 1.00 52.00 320 GLU B N 1
ATOM 686 C CA . GLU B 1 48 ? 44.339 166.600 8.144 1.00 58.31 320 GLU B CA 1
ATOM 687 C C . GLU B 1 48 ? 45.320 166.572 6.979 1.00 67.13 320 GLU B C 1
ATOM 688 O O . GLU B 1 48 ? 46.268 167.364 6.953 1.00 68.08 320 GLU B O 1
ATOM 694 N N . LEU B 1 49 ? 45.117 165.674 6.010 1.00 64.61 321 LEU B N 1
ATOM 695 C CA . LEU B 1 49 ? 46.043 165.615 4.883 1.00 65.60 321 LEU B CA 1
ATOM 696 C C . LEU B 1 49 ? 45.906 166.841 3.990 1.00 74.12 321 LEU B C 1
ATOM 697 O O . LEU B 1 49 ? 46.907 167.317 3.441 1.00 69.01 321 LEU B O 1
ATOM 702 N N . ILE B 1 50 ? 44.688 167.370 3.842 1.00 61.63 322 ILE B N 1
ATOM 703 C CA . ILE B 1 50 ? 44.501 168.640 3.139 1.00 77.42 322 ILE B CA 1
ATOM 704 C C . ILE B 1 50 ? 45.339 169.737 3.792 1.00 74.79 322 ILE B C 1
ATOM 705 O O . ILE B 1 50 ? 46.182 170.369 3.149 1.00 80.82 322 ILE B O 1
ATOM 710 N N . THR B 1 51 ? 45.089 169.979 5.083 1.00 86.03 323 THR B N 1
ATOM 711 C CA . THR B 1 51 ? 45.785 171.055 5.786 1.00 72.67 323 THR B CA 1
ATOM 712 C C . THR B 1 51 ? 47.285 170.798 5.829 1.00 76.85 323 THR B C 1
ATOM 713 O O . THR B 1 51 ? 48.084 171.731 5.686 1.00 70.71 323 THR B O 1
ATOM 717 N N . LEU B 1 52 ? 47.689 169.534 6.003 1.00 72.90 324 LEU B N 1
ATOM 718 C CA . LEU B 1 52 ? 49.109 169.209 6.089 1.00 54.95 324 LEU B CA 1
ATOM 719 C C . LEU B 1 52 ? 49.823 169.487 4.775 1.00 64.95 324 LEU B C 1
ATOM 720 O O . LEU B 1 52 ? 50.945 170.005 4.771 1.00 62.89 324 LEU B O 1
ATOM 725 N N . ARG B 1 53 ? 49.192 169.147 3.644 1.00 65.60 325 ARG B N 1
ATOM 726 C CA . ARG B 1 53 ? 49.838 169.377 2.355 1.00 68.67 325 ARG B CA 1
ATOM 727 C C . ARG B 1 53 ? 49.948 170.867 2.048 1.00 77.51 325 ARG B C 1
ATOM 728 O O . ARG B 1 53 ? 50.971 171.323 1.522 1.00 83.20 325 ARG B O 1
ATOM 736 N N . LYS B 1 54 ? 48.905 171.642 2.358 1.00 75.70 326 LYS B N 1
ATOM 737 C CA . LYS B 1 54 ? 48.979 173.089 2.157 1.00 84.95 326 LYS B CA 1
ATOM 738 C C . LYS B 1 54 ? 50.107 173.691 2.985 1.00 82.22 326 LYS B C 1
ATOM 739 O O . LYS B 1 54 ? 50.932 174.465 2.484 1.00 83.39 326 LYS B O 1
ATOM 745 N N . GLU B 1 55 ? 50.176 173.312 4.258 1.00 72.35 327 GLU B N 1
ATOM 746 C CA . GLU B 1 55 ? 51.191 173.871 5.137 1.00 62.14 327 GLU B CA 1
ATOM 747 C C . GLU B 1 55 ? 52.591 173.466 4.696 1.00 68.42 327 GLU B C 1
ATOM 748 O O . GLU B 1 55 ? 53.529 174.267 4.771 1.00 86.31 327 GLU B O 1
ATOM 754 N N . LEU B 1 56 ? 52.752 172.237 4.205 1.00 79.91 328 LEU B N 1
ATOM 755 C CA . LEU B 1 56 ? 54.082 171.793 3.802 1.00 78.98 328 LEU B CA 1
ATOM 756 C C . LEU B 1 56 ? 54.539 172.496 2.530 1.00 77.30 328 LEU B C 1
ATOM 757 O O . LEU B 1 56 ? 55.713 172.862 2.406 1.00 83.22 328 LEU B O 1
ATOM 762 N N . GLU B 1 57 ? 53.634 172.692 1.573 1.00 79.99 329 GLU B N 1
ATOM 763 C CA . GLU B 1 57 ? 53.997 173.432 0.370 1.00 85.31 329 GLU B CA 1
ATOM 764 C C . GLU B 1 57 ? 54.395 174.864 0.707 1.00 84.72 329 GLU B C 1
ATOM 765 O O . GLU B 1 57 ? 55.421 175.361 0.226 1.00 87.20 329 GLU B O 1
ATOM 771 N N . GLU B 1 58 ? 53.612 175.529 1.559 1.00 90.40 330 GLU B N 1
ATOM 772 C CA . GLU B 1 58 ? 53.932 176.894 1.960 1.00 78.86 330 GLU B CA 1
ATOM 773 C C . GLU B 1 58 ? 55.263 176.959 2.694 1.00 84.69 330 GLU B C 1
ATOM 774 O O . GLU B 1 58 ? 56.062 177.872 2.459 1.00 94.39 330 GLU B O 1
ATOM 780 N N . THR B 1 59 ? 55.514 176.011 3.598 1.00 68.74 331 THR B N 1
ATOM 781 C CA . THR B 1 59 ? 56.765 176.036 4.345 1.00 68.37 331 THR B CA 1
ATOM 782 C C . THR B 1 59 ? 57.955 175.795 3.427 1.00 74.14 331 THR B C 1
ATOM 783 O O . THR B 1 59 ? 59.026 176.380 3.621 1.00 89.79 331 THR B O 1
ATOM 787 N N . LYS B 1 60 ? 57.783 174.948 2.412 1.00 76.64 332 LYS B N 1
ATOM 788 C CA . LYS B 1 60 ? 58.868 174.723 1.462 1.00 82.06 332 LYS B CA 1
ATOM 789 C C . LYS B 1 60 ? 59.162 175.978 0.648 1.00 86.67 332 LYS B C 1
ATOM 790 O O . LYS B 1 60 ? 60.327 176.282 0.366 1.00 84.19 332 LYS B O 1
ATOM 796 N N . GLU B 1 61 ? 58.122 176.727 0.274 1.00 84.76 333 GLU B N 1
ATOM 797 C CA . GLU B 1 61 ? 58.342 177.970 -0.459 1.00 90.07 333 GLU B CA 1
ATOM 798 C C . GLU B 1 61 ? 59.060 178.994 0.410 1.00 96.78 333 GLU B C 1
ATOM 799 O O . GLU B 1 61 ? 59.992 179.669 -0.046 1.00 101.12 333 GLU B O 1
ATOM 805 N N . ALA B 1 62 ? 58.641 179.120 1.671 1.00 91.40 334 ALA B N 1
ATOM 806 C CA . ALA B 1 62 ? 59.307 180.045 2.582 1.00 75.80 334 ALA B CA 1
ATOM 807 C C . ALA B 1 62 ? 60.773 179.679 2.766 1.00 81.24 334 ALA B C 1
ATOM 808 O O . ALA B 1 62 ? 61.637 180.561 2.841 1.00 103.89 334 ALA B O 1
ATOM 810 N N . LEU B 1 63 ? 61.075 178.383 2.837 1.00 83.99 335 LEU B N 1
ATOM 811 C CA . LEU B 1 63 ? 62.463 177.945 2.943 1.00 83.42 335 LEU B CA 1
ATOM 812 C C . LEU B 1 63 ? 63.259 178.355 1.712 1.00 93.68 335 LEU B C 1
ATOM 813 O O . LEU B 1 63 ? 64.364 178.899 1.828 1.00 97.06 335 LEU B O 1
ATOM 818 N N . LYS B 1 64 ? 62.710 178.088 0.521 1.00 93.98 336 LYS B N 1
ATOM 819 C CA . LYS B 1 64 ? 63.398 178.437 -0.718 1.00 101.00 336 LYS B CA 1
ATOM 820 C C . LYS B 1 64 ? 63.694 179.931 -0.786 1.00 99.94 336 LYS B C 1
ATOM 821 O O . LYS B 1 64 ? 64.794 180.335 -1.178 1.00 98.85 336 LYS B O 1
ATOM 827 N N . LYS B 1 65 ? 62.725 180.765 -0.403 1.00 85.05 337 LYS B N 1
ATOM 828 C CA . LYS B 1 65 ? 62.931 182.209 -0.442 1.00 87.65 337 LYS B CA 1
ATOM 829 C C . LYS B 1 65 ? 63.958 182.650 0.596 1.00 98.31 337 LYS B C 1
ATOM 830 O O . LYS B 1 65 ? 64.800 183.511 0.320 1.00 111.45 337 LYS B O 1
ATOM 836 N N . SER B 1 66 ? 63.911 182.060 1.792 1.00 97.53 338 SER B N 1
ATOM 837 C CA . SER B 1 66 ? 64.820 182.470 2.859 1.00 96.08 338 SER B CA 1
ATOM 838 C C . SER B 1 66 ? 66.262 182.091 2.542 1.00 101.70 338 SER B C 1
ATOM 839 O O . SER B 1 66 ? 67.191 182.844 2.861 1.00 111.82 338 SER B O 1
ATOM 842 N N . VAL B 1 67 ? 66.467 180.931 1.913 1.00 93.91 339 VAL B N 1
ATOM 843 C CA . VAL B 1 67 ? 67.823 180.481 1.610 1.00 96.06 339 VAL B CA 1
ATOM 844 C C . VAL B 1 67 ? 68.460 181.370 0.551 1.00 100.74 339 VAL B C 1
ATOM 845 O O . VAL B 1 67 ? 69.644 181.716 0.645 1.00 107.51 339 VAL B O 1
ATOM 849 N N . GLU B 1 68 ? 67.691 181.752 -0.472 1.00 102.52 340 GLU B N 1
ATOM 850 C CA . GLU B 1 68 ? 68.217 182.650 -1.497 1.00 104.16 340 GLU B CA 1
ATOM 851 C C . GLU B 1 68 ? 68.602 183.993 -0.898 1.00 101.93 340 GLU B C 1
ATOM 852 O O . GLU B 1 68 ? 69.716 184.487 -1.112 1.00 103.62 340 GLU B O 1
ATOM 858 N N . GLU B 1 69 ? 67.684 184.602 -0.144 1.00 92.67 341 GLU B N 1
ATOM 859 C CA . GLU B 1 69 ? 67.968 185.889 0.477 1.00 88.89 341 GLU B CA 1
ATOM 860 C C . GLU B 1 69 ? 69.170 185.801 1.405 1.00 98.67 341 GLU B C 1
ATOM 861 O O . GLU B 1 69 ? 69.994 186.720 1.454 1.00 110.53 341 GLU B O 1
ATOM 867 N N . SER B 1 70 ? 69.293 184.702 2.149 1.00 100.87 342 SER B N 1
ATOM 868 C CA . SER B 1 70 ? 70.432 184.557 3.046 1.00 105.23 342 SER B CA 1
ATOM 869 C C . SER B 1 70 ? 71.733 184.379 2.276 1.00 100.16 342 SER B C 1
ATOM 870 O O . SER B 1 70 ? 72.799 184.751 2.777 1.00 100.46 342 SER B O 1
ATOM 873 N N . SER B 1 71 ? 71.673 183.821 1.065 1.00 91.36 343 SER B N 1
ATOM 874 C CA . SER B 1 71 ? 72.891 183.660 0.277 1.00 98.38 343 SER B CA 1
ATOM 875 C C . SER B 1 71 ? 73.277 184.957 -0.424 1.00 108.73 343 SER B C 1
ATOM 876 O O . SER B 1 71 ? 74.467 185.219 -0.637 1.00 115.82 343 SER B O 1
ATOM 879 N N . ASN B 1 72 ? 72.288 185.776 -0.795 1.00 107.00 344 ASN B N 1
ATOM 880 C CA . ASN B 1 72 ? 72.592 187.111 -1.300 1.00 103.91 344 ASN B CA 1
ATOM 881 C C . ASN B 1 72 ? 73.232 187.968 -0.218 1.00 99.38 344 ASN B C 1
ATOM 882 O O . ASN B 1 72 ? 74.161 188.738 -0.492 1.00 104.63 344 ASN B O 1
ATOM 887 N N . LYS B 1 73 ? 72.753 187.845 1.023 1.00 94.44 345 LYS B N 1
ATOM 888 C CA . LYS B 1 73 ? 73.351 188.594 2.121 1.00 92.30 345 LYS B CA 1
ATOM 889 C C . LYS B 1 73 ? 74.775 188.135 2.400 1.00 102.83 345 LYS B C 1
ATOM 890 O O . LYS B 1 73 ? 75.577 188.907 2.935 1.00 122.27 345 LYS B O 1
ATOM 896 N N . ASP B 1 74 ? 75.114 186.896 2.037 1.00 103.22 346 ASP B N 1
ATOM 897 C CA . ASP B 1 74 ? 76.495 186.443 2.171 1.00 102.88 346 ASP B CA 1
ATOM 898 C C . ASP B 1 74 ? 77.428 187.280 1.303 1.00 101.71 346 ASP B C 1
ATOM 899 O O . ASP B 1 74 ? 78.514 187.680 1.740 1.00 97.99 346 ASP B O 1
ATOM 904 N N . GLU B 1 75 ? 77.012 187.566 0.067 1.00 101.58 347 GLU B N 1
ATOM 905 C CA . GLU B 1 75 ? 77.880 188.298 -0.851 1.00 99.39 347 GLU B CA 1
ATOM 906 C C . GLU B 1 75 ? 77.965 189.770 -0.478 1.00 104.32 347 GLU B C 1
ATOM 907 O O . GLU B 1 75 ? 79.025 190.392 -0.625 1.00 109.01 347 GLU B O 1
ATOM 913 N N . ILE B 1 76 ? 76.863 190.348 -0.000 1.00 100.36 348 ILE B N 1
ATOM 914 C CA . ILE B 1 76 ? 76.877 191.744 0.426 1.00 86.86 348 ILE B CA 1
ATOM 915 C C . ILE B 1 76 ? 77.833 191.925 1.600 1.00 84.60 348 ILE B C 1
ATOM 916 O O . ILE B 1 76 ? 78.640 192.860 1.629 1.00 90.41 348 ILE B O 1
ATOM 921 N N . VAL B 1 77 ? 77.748 191.024 2.582 1.00 79.58 349 VAL B N 1
ATOM 922 C CA . VAL B 1 77 ? 78.657 191.067 3.725 1.00 74.20 349 VAL B CA 1
ATOM 923 C C . VAL B 1 77 ? 80.104 191.001 3.255 1.00 74.03 349 VAL B C 1
ATOM 924 O O . VAL B 1 77 ? 80.954 191.783 3.694 1.00 81.20 349 VAL B O 1
ATOM 928 N N . SER B 1 78 ? 80.396 190.073 2.346 1.00 75.61 350 SER B N 1
ATOM 929 C CA . SER B 1 78 ? 81.769 189.897 1.882 1.00 81.63 350 SER B CA 1
ATOM 930 C C . SER B 1 78 ? 82.293 191.156 1.198 1.00 80.71 350 SER B C 1
ATOM 931 O O . SER B 1 78 ? 83.461 191.525 1.376 1.00 81.58 350 SER B O 1
ATOM 934 N N . ALA B 1 79 ? 81.450 191.834 0.417 1.00 75.27 351 ALA B N 1
ATOM 935 C CA . ALA B 1 79 ? 81.885 193.055 -0.252 1.00 78.24 351 ALA B CA 1
ATOM 936 C C . ALA B 1 79 ? 82.136 194.170 0.757 1.00 80.40 351 ALA B C 1
ATOM 937 O O . ALA B 1 79 ? 83.166 194.851 0.703 1.00 73.10 351 ALA B O 1
ATOM 939 N N . LEU B 1 80 ? 81.202 194.360 1.692 1.00 66.38 352 LEU B N 1
ATOM 940 C CA . LEU B 1 80 ? 81.375 195.379 2.721 1.00 66.64 352 LEU B CA 1
ATOM 941 C C . LEU B 1 80 ? 82.612 195.107 3.571 1.00 66.16 352 LEU B C 1
ATOM 942 O O . LEU B 1 80 ? 83.307 196.044 3.984 1.00 78.14 352 LEU B O 1
ATOM 947 N N . HIS B 1 81 ? 82.912 193.834 3.834 1.00 66.29 353 HIS B N 1
ATOM 948 C CA . HIS B 1 81 ? 84.111 193.518 4.603 1.00 68.65 353 HIS B CA 1
ATOM 949 C C . HIS B 1 81 ? 85.364 193.968 3.868 1.00 67.84 353 HIS B C 1
ATOM 950 O O . HIS B 1 81 ? 86.282 194.527 4.478 1.00 80.76 353 HIS B O 1
ATOM 957 N N . GLU B 1 82 ? 85.420 193.757 2.551 1.00 71.36 354 GLU B N 1
ATOM 958 C CA . GLU B 1 82 ? 86.620 194.172 1.830 1.00 78.41 354 GLU B CA 1
ATOM 959 C C . GLU B 1 82 ? 86.709 195.687 1.719 1.00 65.49 354 GLU B C 1
ATOM 960 O O . GLU B 1 82 ? 87.805 196.250 1.810 1.00 68.70 354 GLU B O 1
ATOM 966 N N . ASP B 1 83 ? 85.579 196.364 1.500 1.00 69.87 355 ASP B N 1
ATOM 967 C CA . ASP B 1 83 ? 85.602 197.823 1.511 1.00 65.79 355 ASP B CA 1
ATOM 968 C C . ASP B 1 83 ? 86.150 198.323 2.838 1.00 75.84 355 ASP B C 1
ATOM 969 O O . ASP B 1 83 ? 87.041 199.180 2.868 1.00 68.22 355 ASP B O 1
ATOM 974 N N . GLN B 1 84 ? 85.666 197.743 3.944 1.00 71.47 356 GLN B N 1
ATOM 975 C CA . GLN B 1 84 ? 86.123 198.130 5.276 1.00 71.56 356 GLN B CA 1
ATOM 976 C C . GLN B 1 84 ? 87.626 197.933 5.440 1.00 70.73 356 GLN B C 1
ATOM 977 O O . GLN B 1 84 ? 88.310 198.777 6.034 1.00 71.08 356 GLN B O 1
ATOM 983 N N . GLN B 1 85 ? 88.160 196.825 4.927 1.00 67.49 357 GLN B N 1
ATOM 984 C CA . GLN B 1 85 ? 89.595 196.588 5.046 1.00 57.66 357 GLN B CA 1
ATOM 985 C C . GLN B 1 85 ? 90.393 197.622 4.265 1.00 65.20 357 GLN B C 1
ATOM 986 O O . GLN B 1 85 ? 91.473 198.041 4.701 1.00 71.47 357 GLN B O 1
ATOM 992 N N . GLU B 1 86 ? 89.892 198.032 3.097 1.00 58.24 358 GLU B N 1
ATOM 993 C CA . GLU B 1 86 ? 90.582 199.067 2.334 1.00 64.37 358 GLU B CA 1
ATOM 994 C C . GLU B 1 86 ? 90.522 200.401 3.065 1.00 69.79 358 GLU B C 1
ATOM 995 O O . GLU B 1 86 ? 91.526 201.117 3.155 1.00 58.24 358 GLU B O 1
ATOM 1001 N N . SER B 1 87 ? 89.342 200.748 3.591 1.00 62.06 359 SER B N 1
ATOM 1002 C CA . SER B 1 87 ? 89.181 201.994 4.331 1.00 65.32 359 SER B CA 1
ATOM 1003 C C . SER B 1 87 ? 90.128 202.041 5.518 1.00 60.18 359 SER B C 1
ATOM 1004 O O . SER B 1 87 ? 90.789 203.056 5.766 1.00 64.39 359 SER B O 1
ATOM 1007 N N . THR B 1 88 ? 90.219 200.930 6.247 1.00 56.95 360 THR B N 1
ATOM 1008 C CA . THR B 1 88 ? 91.149 200.843 7.364 1.00 61.18 360 THR B CA 1
ATOM 1009 C C . THR B 1 88 ? 92.580 201.080 6.905 1.00 54.46 360 THR B C 1
ATOM 1010 O O . THR B 1 88 ? 93.334 201.818 7.547 1.00 65.22 360 THR B O 1
ATOM 1014 N N . ARG B 1 89 ? 92.969 200.477 5.788 1.00 64.04 361 ARG B N 1
ATOM 1015 C CA . ARG B 1 89 ? 94.318 200.683 5.278 1.00 59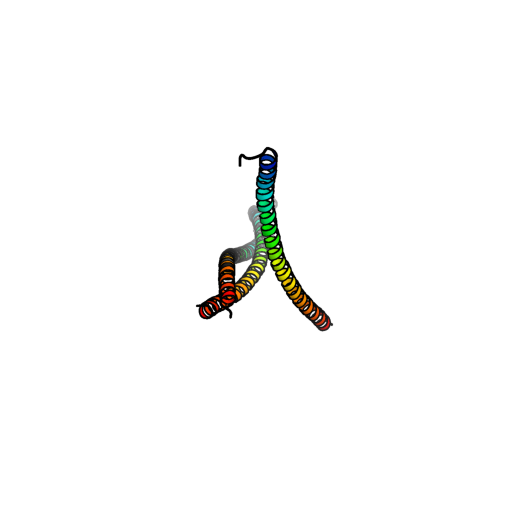.85 361 ARG B CA 1
ATOM 1016 C C . ARG B 1 89 ? 94.569 202.154 4.956 1.00 72.03 361 ARG B C 1
ATOM 1017 O O . ARG B 1 89 ? 95.658 202.680 5.220 1.00 72.56 361 ARG B O 1
ATOM 1025 N N . MET B 1 90 ? 93.559 202.840 4.410 1.00 64.99 362 MET B N 1
ATOM 1026 C CA . MET B 1 90 ? 93.724 204.237 4.024 1.00 63.90 362 MET B CA 1
ATOM 1027 C C . MET B 1 90 ? 93.823 205.147 5.243 1.00 72.31 362 MET B C 1
ATOM 1028 O O . MET B 1 90 ? 94.674 206.043 5.290 1.00 57.07 362 MET B O 1
ATOM 1033 N N . LEU B 1 91 ? 92.931 204.957 6.223 1.00 64.06 363 LEU B N 1
ATOM 1034 C CA . LEU B 1 91 ? 92.979 205.760 7.442 1.00 70.68 363 LEU B CA 1
ATOM 1035 C C . LEU B 1 91 ? 94.323 205.615 8.146 1.00 74.08 363 LEU B C 1
ATOM 1036 O O . LEU B 1 91 ? 94.905 206.609 8.599 1.00 73.76 363 LEU B O 1
ATOM 1041 N N . ALA B 1 92 ? 94.840 204.386 8.229 1.00 57.09 364 ALA B N 1
ATOM 1042 C CA . ALA B 1 92 ? 96.111 204.167 8.912 1.00 60.07 364 ALA B CA 1
ATOM 1043 C C . ALA B 1 92 ? 97.249 204.882 8.192 1.00 60.20 364 ALA B C 1
ATOM 1044 O O . ALA B 1 92 ? 98.141 205.454 8.828 1.00 76.87 364 ALA B O 1
ATOM 1046 N N . SER B 1 93 ? 97.231 204.865 6.861 1.00 65.46 365 SER B N 1
ATOM 1047 C CA . SER B 1 93 ? 98.255 205.591 6.122 1.00 57.71 365 SER B CA 1
ATOM 1048 C C . SER B 1 93 ? 98.084 207.099 6.291 1.00 68.05 365 SER B C 1
ATOM 1049 O O . SER B 1 93 ? 99.066 207.821 6.501 1.00 68.99 365 SER B O 1
ATOM 1052 N N . ASN B 1 94 ? 96.846 207.587 6.203 1.00 55.87 366 ASN B N 1
ATOM 1053 C CA . ASN B 1 94 ? 96.571 208.999 6.446 1.00 61.48 366 ASN B CA 1
ATOM 1054 C C . ASN B 1 94 ? 97.178 209.465 7.762 1.00 70.36 366 ASN B C 1
ATOM 1055 O O . ASN B 1 94 ? 97.916 210.456 7.808 1.00 69.49 366 ASN B O 1
ATOM 1060 N N . GLU B 1 95 ? 96.866 208.756 8.848 1.00 66.09 367 GLU B N 1
ATOM 1061 C CA . GLU B 1 95 ? 97.259 209.220 10.172 1.00 61.11 367 GLU B CA 1
ATOM 1062 C C . GLU B 1 95 ? 98.775 209.270 10.311 1.00 77.64 367 GLU B C 1
ATOM 1063 O O . GLU B 1 95 ? 99.318 210.185 10.943 1.00 84.42 367 GLU B O 1
ATOM 1069 N N . GLN B 1 96 ? 99.479 208.305 9.714 1.00 74.19 368 GLN B N 1
ATOM 1070 C CA . GLN B 1 96 ? 100.936 208.368 9.714 1.00 72.10 368 GLN B CA 1
ATOM 1071 C C . GLN B 1 96 ? 101.417 209.608 8.985 1.00 71.29 368 GLN B C 1
ATOM 1072 O O . GLN B 1 96 ? 102.328 210.301 9.449 1.00 93.95 368 GLN B O 1
ATOM 1078 N N . VAL B 1 97 ? 100.797 209.913 7.848 1.00 76.11 369 VAL B N 1
ATOM 1079 C CA . VAL B 1 97 ? 101.201 211.068 7.061 1.00 78.64 369 VAL B CA 1
ATOM 1080 C C . VAL B 1 97 ? 100.917 212.359 7.821 1.00 72.58 369 VAL B C 1
ATOM 1081 O O . VAL B 1 97 ? 101.735 213.286 7.825 1.00 74.89 369 VAL B O 1
ATOM 1085 N N . ILE B 1 98 ? 99.770 212.430 8.499 1.00 74.35 370 ILE B N 1
ATOM 1086 C CA . ILE B 1 98 ? 99.409 213.635 9.243 1.00 67.10 370 ILE B CA 1
ATOM 1087 C C . ILE B 1 98 ? 100.440 213.926 10.328 1.00 75.40 370 ILE B C 1
ATOM 1088 O O . ILE B 1 98 ? 100.984 215.033 10.411 1.00 87.44 370 ILE B O 1
ATOM 1093 N N . ASN B 1 99 ? 100.715 212.933 11.181 1.00 80.18 371 ASN B N 1
ATOM 1094 C CA . ASN B 1 99 ? 101.709 213.122 12.237 1.00 79.31 371 ASN B CA 1
ATOM 1095 C C . ASN B 1 99 ? 103.081 213.438 11.654 1.00 83.00 371 ASN B C 1
ATOM 1096 O O . ASN B 1 99 ? 103.803 214.296 12.176 1.00 82.13 371 ASN B O 1
ATOM 1101 N N . SER B 1 100 ? 103.455 212.760 10.567 1.00 86.13 372 SER B N 1
ATOM 1102 C CA . SER B 1 100 ? 104.760 213.002 9.965 1.00 80.29 372 SER B CA 1
ATOM 1103 C C . SER B 1 100 ? 104.862 214.419 9.416 1.00 87.66 372 SER B C 1
ATOM 1104 O O . SER B 1 100 ? 105.893 215.081 9.583 1.00 92.66 372 SER B O 1
ATOM 1107 N N . LEU B 1 101 ? 103.799 214.913 8.769 1.00 75.70 373 LEU B N 1
ATOM 1108 C CA . LEU B 1 101 ? 103.853 216.261 8.206 1.00 89.64 373 LEU B CA 1
ATOM 1109 C C . LEU B 1 101 ? 103.805 217.325 9.299 1.00 95.64 373 LEU B C 1
ATOM 1110 O O . LEU B 1 101 ? 104.456 218.371 9.180 1.00 101.82 373 LEU B O 1
ATOM 1115 N N . LYS B 1 102 ? 103.039 217.087 10.368 1.00 89.21 374 LYS B N 1
ATOM 1116 C CA . LYS B 1 102 ? 103.061 218.013 11.497 1.00 93.14 374 LYS B CA 1
ATOM 1117 C C . LYS B 1 102 ? 104.470 218.158 12.053 1.00 100.83 374 LYS B C 1
ATOM 1118 O O . LYS B 1 102 ? 104.877 219.250 12.460 1.00 101.00 374 LYS B O 1
ATOM 1124 N N . GLN B 1 103 ? 105.232 217.065 12.070 1.00 110.98 375 GLN B N 1
ATOM 1125 C CA . GLN B 1 103 ? 106.617 217.139 12.520 1.00 106.40 375 GLN B CA 1
ATOM 1126 C C . GLN B 1 103 ? 107.469 217.947 11.551 1.00 109.75 375 GLN B C 1
ATOM 1127 O O . GLN B 1 103 ? 108.278 218.777 11.976 1.00 120.96 375 GLN B O 1
ATOM 1133 N N . LYS B 1 104 ? 107.294 217.728 10.245 1.00 105.15 376 LYS B N 1
ATOM 1134 C CA . LYS B 1 104 ? 108.155 218.375 9.262 1.00 105.94 376 LYS B CA 1
ATOM 1135 C C . LYS B 1 104 ? 107.944 219.879 9.189 1.00 116.98 376 LYS B C 1
ATOM 1136 O O . LYS B 1 104 ? 108.834 220.589 8.713 1.00 120.68 376 LYS B O 1
ATOM 1138 N N . CYS B 1 105 ? 106.799 220.388 9.635 1.00 121.19 377 CYS B N 1
ATOM 1139 C CA . CYS B 1 105 ? 106.438 221.767 9.314 1.00 123.21 377 CYS B CA 1
ATOM 1140 C C . CYS B 1 105 ? 105.964 222.500 10.569 1.00 135.52 377 CYS B C 1
ATOM 1141 O O . CYS B 1 105 ? 105.020 223.289 10.545 1.00 125.60 377 CYS B O 1
ATOM 1144 N N . ARG B 1 106 ? 106.664 222.256 11.680 1.00 154.37 378 ARG B N 1
ATOM 1145 C CA . ARG B 1 106 ? 106.473 222.967 12.949 1.00 136.53 378 ARG B CA 1
ATOM 1146 C C . ARG B 1 106 ? 107.654 222.714 13.907 1.00 133.19 378 ARG B C 1
ATOM 1147 O O . ARG B 1 106 ? 108.118 221.569 14.063 1.00 130.06 378 ARG B O 1
ATOM 1149 N N . ALA C 1 36 ? 94.411 283.435 -11.156 1.00 104.40 308 ALA C N 1
ATOM 1150 C CA . ALA C 1 36 ? 93.956 283.138 -12.516 1.00 106.67 308 ALA C CA 1
ATOM 1151 C C . ALA C 1 36 ? 92.643 282.356 -12.505 1.00 113.71 308 ALA C C 1
ATOM 1152 O O . ALA C 1 36 ? 92.641 281.151 -12.286 1.00 129.66 308 ALA C O 1
ATOM 1154 N N . GLU C 1 37 ? 91.527 283.048 -12.733 1.00 91.58 309 GLU C N 1
ATOM 1155 C CA . GLU C 1 37 ? 90.218 282.410 -12.617 1.00 94.31 309 GLU C CA 1
ATOM 1156 C C . GLU C 1 37 ? 90.061 281.288 -13.642 1.00 103.35 309 GLU C C 1
ATOM 1157 O O . GLU C 1 37 ? 90.577 281.367 -14.759 1.00 99.48 309 GLU C O 1
ATOM 1159 N N . ARG C 1 38 ? 89.343 280.233 -13.254 1.00 93.71 310 ARG C N 1
ATOM 1160 C CA . ARG C 1 38 ? 89.240 279.046 -14.095 1.00 86.93 310 ARG C CA 1
ATOM 1161 C C . ARG C 1 38 ? 88.379 279.314 -15.334 1.00 91.55 310 ARG C C 1
ATOM 1162 O O . ARG C 1 38 ? 87.367 280.016 -15.283 1.00 92.35 310 ARG C O 1
ATOM 1170 N N . THR C 1 39 ? 88.789 278.718 -16.449 1.00 95.63 311 THR C N 1
ATOM 1171 C CA . THR C 1 39 ? 88.219 278.942 -17.770 1.00 72.87 311 THR C CA 1
ATOM 1172 C C . THR C 1 39 ? 87.191 277.862 -18.095 1.00 73.09 311 THR C C 1
ATOM 1173 O O . THR C 1 39 ? 87.220 276.770 -17.523 1.00 97.54 311 THR C O 1
ATOM 1177 N N . THR C 1 40 ? 86.263 278.187 -19.005 1.00 53.64 312 THR C N 1
ATOM 1178 C CA . THR C 1 40 ? 85.363 277.168 -19.547 1.00 68.75 312 THR C CA 1
ATOM 1179 C C . THR C 1 40 ? 86.149 276.008 -20.142 1.00 75.67 312 THR C C 1
ATOM 1180 O O . THR C 1 40 ? 85.727 274.849 -20.069 1.00 73.82 312 THR C O 1
ATOM 1184 N N . TYR C 1 41 ? 87.301 276.307 -20.734 1.00 67.43 313 TYR C N 1
ATOM 1185 C CA . TYR C 1 41 ? 88.213 275.257 -21.164 1.00 56.34 313 TYR C CA 1
ATOM 1186 C C . TYR C 1 41 ? 88.658 274.398 -19.981 1.00 68.29 313 TYR C C 1
ATOM 1187 O O . TYR C 1 41 ? 88.596 273.163 -20.041 1.00 72.37 313 TYR C O 1
ATOM 1196 N N . SER C 1 42 ? 89.106 275.042 -18.894 1.00 62.07 314 SER C N 1
ATOM 1197 C CA . SER C 1 42 ? 89.506 274.323 -17.685 1.00 61.80 314 SER C CA 1
ATOM 1198 C C . SER C 1 42 ? 88.371 273.460 -17.158 1.00 63.88 314 SER C C 1
ATOM 1199 O O . SER C 1 42 ? 88.579 272.291 -16.798 1.00 65.68 314 SER C O 1
ATOM 1202 N N . LEU C 1 43 ? 87.169 274.032 -17.089 1.00 58.19 315 LEU C N 1
ATOM 1203 C CA . LEU C 1 43 ? 85.992 273.264 -16.709 1.00 68.50 315 LEU C CA 1
ATOM 1204 C C . LEU C 1 43 ? 85.880 272.002 -17.555 1.00 71.57 315 LEU C C 1
ATOM 1205 O O . LEU C 1 43 ? 85.719 270.896 -17.028 1.00 68.07 315 LEU C O 1
ATOM 1210 N N . ASN C 1 44 ? 85.991 272.154 -18.874 1.00 69.28 316 ASN C N 1
ATOM 1211 C CA . ASN C 1 44 ? 85.838 271.012 -19.763 1.00 76.58 316 ASN C CA 1
ATOM 1212 C C . ASN C 1 44 ? 86.934 269.979 -19.528 1.00 78.18 316 ASN C C 1
ATOM 1213 O O . ASN C 1 44 ? 86.655 268.773 -19.452 1.00 66.21 316 ASN C O 1
ATOM 1218 N N . LEU C 1 45 ? 88.187 270.431 -19.406 1.00 58.13 317 LEU C N 1
ATOM 1219 C CA . LEU C 1 45 ? 89.266 269.504 -19.086 1.00 57.76 317 LEU C CA 1
ATOM 1220 C C . LEU C 1 45 ? 88.981 268.751 -17.788 1.00 75.47 317 LEU C C 1
ATOM 1221 O O . LEU C 1 45 ? 89.197 267.535 -17.711 1.00 80.98 317 LEU C O 1
ATOM 1226 N N . GLU C 1 46 ? 88.480 269.452 -16.763 1.00 71.03 318 GLU C N 1
ATOM 1227 C CA . GLU C 1 46 ? 88.195 268.796 -15.489 1.00 68.36 318 GLU C CA 1
ATOM 1228 C C . GLU C 1 46 ? 87.138 267.718 -15.651 1.00 71.70 318 GLU C C 1
ATOM 1229 O O . GLU C 1 46 ? 87.261 266.628 -15.076 1.00 65.02 318 GLU C O 1
ATOM 1235 N N . HIS C 1 47 ? 86.093 268.001 -16.433 1.00 70.20 319 HIS C N 1
ATOM 1236 C CA . HIS C 1 47 ? 85.047 267.010 -16.660 1.00 73.54 319 HIS C CA 1
ATOM 1237 C C . HIS C 1 47 ? 85.627 265.727 -17.236 1.00 74.83 319 HIS C C 1
ATOM 1238 O O . HIS C 1 47 ? 85.315 264.629 -16.764 1.00 78.05 319 HIS C O 1
ATOM 1245 N N . GLU C 1 48 ? 86.491 265.844 -18.248 1.00 67.42 320 GLU C N 1
ATOM 1246 C CA . GLU C 1 48 ? 87.073 264.641 -18.824 1.00 76.24 320 GLU C CA 1
ATOM 1247 C C . GLU C 1 48 ? 87.961 263.925 -17.816 1.00 74.69 320 GLU C C 1
ATOM 1248 O O . GLU C 1 48 ? 87.915 262.695 -17.705 1.00 70.92 320 GLU C O 1
ATOM 1254 N N . LEU C 1 49 ? 88.769 264.679 -17.068 1.00 69.39 321 LEU C N 1
ATOM 1255 C CA . LEU C 1 49 ? 89.655 264.054 -16.090 1.00 66.93 321 LEU C CA 1
ATOM 1256 C C . LEU C 1 49 ? 88.865 263.268 -15.056 1.00 67.60 321 LEU C C 1
ATOM 1257 O O . LEU C 1 49 ? 89.239 262.144 -14.704 1.00 76.95 321 LEU C O 1
ATOM 1262 N N . ILE C 1 50 ? 87.754 263.826 -14.574 1.00 67.11 322 ILE C N 1
ATOM 1263 C CA . ILE C 1 50 ? 86.955 263.139 -13.567 1.00 68.44 322 ILE C CA 1
ATOM 1264 C C . ILE C 1 50 ? 86.433 261.817 -14.123 1.00 75.29 322 ILE C C 1
ATOM 1265 O O . ILE C 1 50 ? 86.431 260.793 -13.437 1.00 72.50 322 ILE C O 1
ATOM 1270 N N . THR C 1 51 ? 86.002 261.837 -15.384 1.00 79.20 323 THR C N 1
ATOM 1271 C CA . THR C 1 51 ? 85.516 260.617 -16.025 1.00 74.05 323 THR C CA 1
ATOM 1272 C C . THR C 1 51 ? 86.649 259.623 -16.244 1.00 73.26 323 THR C C 1
ATOM 1273 O O . THR C 1 51 ? 86.578 258.474 -15.787 1.00 72.65 323 THR C O 1
ATOM 1277 N N . LEU C 1 52 ? 87.709 260.051 -16.932 1.00 61.90 324 LEU C N 1
ATOM 1278 C CA . LEU C 1 52 ? 88.826 259.165 -17.246 1.00 57.26 324 LEU C CA 1
ATOM 1279 C C . LEU C 1 52 ? 89.413 258.529 -15.996 1.00 67.06 324 LEU C C 1
ATOM 1280 O O . LEU C 1 52 ? 89.782 257.347 -16.006 1.00 70.80 324 LEU C O 1
ATOM 1285 N N . ARG C 1 53 ? 89.551 259.308 -14.925 1.00 64.92 325 ARG C N 1
ATOM 1286 C CA . ARG C 1 53 ? 90.091 258.761 -13.689 1.00 62.67 325 ARG C CA 1
ATOM 1287 C C . ARG C 1 53 ? 89.239 257.604 -13.196 1.00 72.01 325 ARG C C 1
ATOM 1288 O O . ARG C 1 53 ? 89.759 256.541 -12.831 1.00 69.54 325 ARG C O 1
ATOM 1296 N N . LYS C 1 54 ? 87.919 257.795 -13.183 1.00 63.91 326 LYS C N 1
ATOM 1297 C CA . LYS C 1 54 ? 87.033 256.734 -12.733 1.00 70.34 326 LYS C CA 1
ATOM 1298 C C . LYS C 1 54 ? 87.092 255.556 -13.693 1.00 82.48 326 LYS C C 1
ATOM 1299 O O . LYS C 1 54 ? 87.145 254.397 -13.268 1.00 82.97 326 LYS C O 1
ATOM 1305 N N . GLU C 1 55 ? 87.132 255.842 -14.993 1.00 83.36 327 GLU C N 1
ATOM 1306 C CA . GLU C 1 55 ? 87.185 254.779 -15.986 1.00 77.01 327 GLU C CA 1
ATOM 1307 C C . GLU C 1 55 ? 88.458 253.955 -15.840 1.00 78.14 327 GLU C C 1
ATOM 1308 O O . GLU C 1 55 ? 88.416 252.719 -15.888 1.00 81.85 327 GLU C O 1
ATOM 1314 N N . LEU C 1 56 ? 89.602 254.622 -15.649 1.00 74.09 328 LEU C N 1
ATOM 1315 C CA . LEU C 1 56 ? 90.853 253.885 -15.481 1.00 75.57 328 LEU C CA 1
ATOM 1316 C C . LEU C 1 56 ? 90.821 253.019 -14.227 1.00 81.35 328 LEU C C 1
ATOM 1317 O O . LEU C 1 56 ? 91.311 251.883 -14.236 1.00 81.57 328 LEU C O 1
ATOM 1322 N N . GLU C 1 57 ? 90.254 253.541 -13.139 1.00 83.10 329 GLU C N 1
ATOM 1323 C CA . GLU C 1 57 ? 90.109 252.753 -11.919 1.00 80.67 329 GLU C CA 1
ATOM 1324 C C . GLU C 1 57 ? 89.366 251.455 -12.203 1.00 83.34 329 GLU C C 1
ATOM 1325 O O . GLU C 1 57 ? 89.855 250.362 -11.899 1.00 76.71 329 GLU C O 1
ATOM 1331 N N . GLU C 1 58 ? 88.181 251.569 -12.807 1.00 77.94 330 GLU C N 1
ATOM 1332 C CA . GLU C 1 58 ? 87.354 250.401 -13.077 1.00 72.58 330 GLU C CA 1
ATOM 1333 C C . GLU C 1 58 ? 88.052 249.428 -14.022 1.00 84.01 330 GLU C C 1
ATOM 1334 O O . GLU C 1 58 ? 88.047 248.212 -13.789 1.00 91.27 330 GLU C O 1
ATOM 1340 N N . THR C 1 59 ? 88.672 249.946 -15.082 1.00 76.17 331 THR C N 1
ATOM 1341 C CA . THR C 1 59 ? 89.378 249.073 -16.012 1.00 77.77 331 THR C CA 1
ATOM 1342 C C . THR C 1 59 ? 90.548 248.367 -15.328 1.00 87.60 331 THR C C 1
ATOM 1343 O O . THR C 1 59 ? 90.761 247.165 -15.540 1.00 98.73 331 THR C O 1
ATOM 1347 N N . LYS C 1 60 ? 91.298 249.081 -14.479 1.00 79.55 332 LYS C N 1
ATOM 1348 C CA . LYS C 1 60 ? 92.357 248.426 -13.712 1.00 75.89 332 LYS C CA 1
ATOM 1349 C C . LYS C 1 60 ? 91.798 247.302 -12.849 1.00 85.32 332 LYS C C 1
ATOM 1350 O O . LYS C 1 60 ? 92.430 246.249 -12.697 1.00 78.71 332 LYS C O 1
ATOM 1356 N N . GLU C 1 61 ? 90.614 247.510 -12.269 1.00 79.95 333 GLU C N 1
ATOM 1357 C CA . GLU C 1 61 ? 90.016 246.466 -11.446 1.00 84.51 333 GLU C CA 1
ATOM 1358 C C . GLU C 1 61 ? 89.635 245.256 -12.288 1.00 88.26 333 GLU C C 1
ATOM 1359 O O . GLU C 1 61 ? 89.877 244.113 -11.883 1.00 88.53 333 GLU C O 1
ATOM 1365 N N . ALA C 1 62 ? 89.046 245.491 -13.463 1.00 95.31 334 ALA C N 1
ATOM 1366 C CA . ALA C 1 62 ? 88.725 244.381 -14.355 1.00 83.18 334 ALA C CA 1
ATOM 1367 C C . ALA C 1 62 ? 89.975 243.588 -14.712 1.00 80.78 334 ALA C C 1
ATOM 1368 O O . ALA C 1 62 ? 89.953 242.348 -14.721 1.00 92.26 334 ALA C O 1
ATOM 1370 N N . LEU C 1 63 ? 91.079 244.283 -14.992 1.00 77.59 335 LEU C N 1
ATOM 1371 C CA . LEU C 1 63 ? 92.335 243.600 -15.290 1.00 74.30 335 LEU C CA 1
ATOM 1372 C C . LEU C 1 63 ? 92.771 242.727 -14.120 1.00 90.47 335 LEU C C 1
ATOM 1373 O O . LEU C 1 63 ? 93.100 241.547 -14.303 1.00 98.66 335 LEU C O 1
ATOM 1378 N N . LYS C 1 64 ? 92.771 243.291 -12.907 1.00 87.12 336 LYS C N 1
ATOM 1379 C CA . LYS C 1 64 ? 93.137 242.520 -11.720 1.00 90.53 336 LYS C CA 1
ATOM 1380 C C . LYS C 1 64 ? 92.289 241.255 -11.594 1.00 94.05 336 LYS C C 1
ATOM 1381 O O . LYS C 1 64 ? 92.810 240.166 -11.314 1.00 73.99 336 LYS C O 1
ATOM 1387 N N . LYS C 1 65 ? 90.976 241.381 -11.800 1.00 82.48 337 LYS C N 1
ATOM 1388 C CA . LYS C 1 65 ? 90.084 240.237 -11.657 1.00 77.81 337 LYS C CA 1
ATOM 1389 C C . LYS C 1 65 ? 90.348 239.200 -12.742 1.00 94.44 337 LYS C C 1
ATOM 1390 O O . LYS C 1 65 ? 90.446 238.000 -12.460 1.00 96.41 337 LYS C O 1
ATOM 1396 N N . SER C 1 66 ? 90.476 239.653 -13.992 1.00 90.11 338 SER C N 1
ATOM 1397 C CA . SER C 1 66 ? 90.714 238.729 -15.097 1.00 85.07 338 SER C CA 1
ATOM 1398 C C . SER C 1 66 ? 92.032 237.981 -14.920 1.00 85.96 338 SER C C 1
ATOM 1399 O O . SER C 1 66 ? 92.125 236.787 -15.232 1.00 89.24 338 SER C O 1
ATOM 1402 N N . VAL C 1 67 ? 93.058 238.668 -14.415 1.00 78.30 339 VAL C N 1
ATOM 1403 C CA . VAL C 1 67 ? 94.361 238.041 -14.213 1.00 80.81 339 VAL C CA 1
ATOM 1404 C C . VAL C 1 67 ? 94.280 236.977 -13.126 1.00 97.03 339 VAL C C 1
ATOM 1405 O O . VAL C 1 67 ? 94.885 235.902 -13.238 1.00 95.60 339 VAL C O 1
ATOM 1409 N N . GLU C 1 68 ? 93.539 237.259 -12.053 1.00 97.85 340 GLU C N 1
ATOM 1410 C CA . GLU C 1 68 ? 93.393 236.264 -10.998 1.00 104.66 340 GLU C CA 1
ATOM 1411 C C . GLU C 1 68 ? 92.667 235.031 -11.512 1.00 101.22 340 GLU C C 1
ATOM 1412 O O . GLU C 1 68 ? 93.034 233.900 -11.175 1.00 101.65 340 GLU C O 1
ATOM 1418 N N . GLU C 1 69 ? 91.646 235.233 -12.349 1.00 93.26 341 GLU C N 1
ATOM 1419 C CA . GLU C 1 69 ? 90.938 234.101 -12.934 1.00 97.99 341 GLU C CA 1
ATOM 1420 C C . GLU C 1 69 ? 91.856 233.266 -13.816 1.00 98.86 341 GLU C C 1
ATOM 1421 O O . GLU C 1 69 ? 91.841 232.031 -13.746 1.00 105.33 341 GLU C O 1
ATOM 1427 N N . SER C 1 70 ? 92.671 233.916 -14.649 1.00 93.89 342 SER C N 1
ATOM 1428 C CA . SER C 1 70 ? 93.604 233.159 -15.476 1.00 96.71 342 SER C CA 1
ATOM 1429 C C . SER C 1 70 ? 94.646 232.432 -14.636 1.00 99.32 342 SER C C 1
ATOM 1430 O O . SER C 1 70 ? 95.107 231.353 -15.026 1.00 111.75 342 SER C O 1
ATOM 1433 N N . SER C 1 71 ? 95.029 232.995 -13.486 1.00 88.93 343 SER C N 1
ATOM 1434 C CA . SER C 1 71 ? 95.919 232.269 -12.583 1.00 101.43 343 SER C CA 1
ATOM 1435 C C . SER C 1 71 ? 95.242 231.019 -12.033 1.00 97.21 343 SER C C 1
ATOM 1436 O O . SER C 1 71 ? 95.869 229.958 -11.932 1.00 96.01 343 SER C O 1
ATOM 1438 N N . ASN C 1 72 ? 93.955 231.122 -11.685 1.00 95.18 344 ASN C N 1
ATOM 1439 C CA . ASN C 1 72 ? 93.232 229.964 -11.169 1.00 101.57 344 ASN C CA 1
ATOM 1440 C C . ASN C 1 72 ? 93.058 228.893 -12.240 1.00 105.04 344 ASN C C 1
ATOM 1441 O O . ASN C 1 72 ? 93.210 227.696 -11.961 1.00 99.52 344 ASN C O 1
ATOM 1446 N N . LYS C 1 73 ? 92.740 229.300 -13.471 1.00 91.67 345 LYS C N 1
ATOM 1447 C CA . LYS C 1 73 ? 92.571 228.318 -14.535 1.00 95.54 345 LYS C CA 1
ATOM 1448 C C . LYS C 1 73 ? 93.880 227.607 -14.855 1.00 96.21 345 LYS C C 1
ATOM 1449 O O . LYS C 1 73 ? 93.863 226.435 -15.250 1.00 92.47 345 LYS C O 1
ATOM 1455 N N . ASP C 1 74 ? 95.017 228.281 -14.666 1.00 95.10 346 ASP C N 1
ATOM 1456 C CA . ASP C 1 74 ? 96.307 227.611 -14.807 1.00 97.09 346 ASP C CA 1
ATOM 1457 C C . ASP C 1 74 ? 96.434 226.461 -13.817 1.00 102.83 346 ASP C C 1
ATOM 1458 O O . ASP C 1 74 ? 96.897 225.370 -14.170 1.00 111.49 346 ASP C O 1
ATOM 1463 N N . GLU C 1 75 ? 96.021 226.686 -12.568 1.00 100.36 347 GLU C N 1
ATOM 1464 C CA . GLU C 1 75 ? 96.083 225.623 -11.570 1.00 104.50 347 GLU C CA 1
ATOM 1465 C C . GLU C 1 75 ? 95.161 224.469 -11.936 1.00 94.46 347 GLU C C 1
ATOM 1466 O O . GLU C 1 75 ? 95.520 223.299 -11.757 1.00 93.60 347 GLU C O 1
ATOM 1472 N N . ILE C 1 76 ? 93.966 224.776 -12.446 1.00 84.10 348 ILE C N 1
ATOM 1473 C CA . ILE C 1 76 ? 93.028 223.729 -12.839 1.00 84.70 348 ILE C CA 1
ATOM 1474 C C . ILE C 1 76 ? 93.595 222.915 -13.998 1.00 93.72 348 ILE C C 1
ATOM 1475 O O . ILE C 1 76 ? 93.566 221.678 -13.987 1.00 100.35 348 ILE C O 1
ATOM 1480 N N . VAL C 1 77 ? 94.110 223.603 -15.019 1.00 95.46 349 VAL C N 1
ATOM 1481 C CA . VAL C 1 77 ? 94.735 222.907 -16.140 1.00 81.68 349 VAL C CA 1
ATOM 1482 C C . VAL C 1 77 ? 95.861 222.011 -15.643 1.00 84.15 349 VAL C C 1
ATOM 1483 O O . VAL C 1 77 ? 96.006 220.867 -16.093 1.00 92.84 349 VAL C O 1
ATOM 1487 N N . SER C 1 78 ? 96.657 222.501 -14.691 1.00 81.35 350 SER C N 1
ATOM 1488 C CA . SER C 1 78 ? 97.758 221.700 -14.166 1.00 91.29 350 SER C CA 1
ATOM 1489 C C . SER C 1 78 ? 97.245 220.426 -13.503 1.00 93.90 350 SER C C 1
ATOM 1490 O O . SER C 1 78 ? 97.754 219.327 -13.762 1.00 89.66 350 SER C O 1
ATOM 1493 N N . ALA C 1 79 ? 96.231 220.554 -12.644 1.00 83.29 351 ALA C N 1
ATOM 1494 C CA . ALA C 1 79 ? 95.683 219.385 -11.966 1.00 87.04 351 ALA C CA 1
ATOM 1495 C C . ALA C 1 79 ? 95.130 218.375 -12.962 1.00 87.95 351 ALA C C 1
ATOM 1496 O O . ALA C 1 79 ? 95.302 217.163 -12.790 1.00 92.50 351 ALA C O 1
ATOM 1498 N N . LEU C 1 80 ? 94.457 218.854 -14.009 1.00 87.74 352 LEU C N 1
ATOM 1499 C CA . LEU C 1 80 ? 93.913 217.945 -15.011 1.00 83.64 352 LEU C CA 1
ATOM 1500 C C . LEU C 1 80 ? 95.023 217.189 -15.728 1.00 83.10 352 LEU C C 1
ATOM 1501 O O . LEU C 1 80 ? 94.899 215.985 -15.991 1.00 79.73 352 LEU C O 1
ATOM 1506 N N . HIS C 1 81 ? 96.120 217.877 -16.047 1.00 72.74 353 HIS C N 1
ATOM 1507 C CA . HIS C 1 81 ? 97.235 217.215 -16.708 1.00 76.88 353 HIS C CA 1
ATOM 1508 C C . HIS C 1 81 ? 97.762 216.065 -15.866 1.00 91.49 353 HIS C C 1
ATOM 1509 O O . HIS C 1 81 ? 98.020 214.971 -16.382 1.00 102.41 353 HIS C O 1
ATOM 1516 N N . GLU C 1 82 ? 97.918 216.285 -14.560 1.00 94.17 354 GLU C N 1
ATOM 1517 C CA . GLU C 1 82 ? 98.420 215.204 -13.722 1.00 90.15 354 GLU C CA 1
ATOM 1518 C C . GLU C 1 82 ? 97.398 214.079 -13.596 1.00 82.15 354 GLU C C 1
ATOM 1519 O O . GLU C 1 82 ? 97.784 212.908 -13.512 1.00 82.75 354 GLU C O 1
ATOM 1525 N N . ASP C 1 83 ? 96.099 214.402 -13.617 1.00 69.66 355 ASP C N 1
ATOM 1526 C CA . ASP C 1 83 ? 95.087 213.351 -13.593 1.00 64.39 355 ASP C CA 1
ATOM 1527 C C . ASP C 1 83 ? 95.186 212.475 -14.831 1.00 79.42 355 ASP C C 1
ATOM 1528 O O . ASP C 1 83 ? 95.162 211.242 -14.732 1.00 93.02 355 ASP C O 1
ATOM 1533 N N . GLN C 1 84 ? 95.307 213.095 -16.007 1.00 89.25 356 GLN C N 1
ATOM 1534 C CA . GLN C 1 84 ? 95.406 212.316 -17.235 1.00 83.62 356 GLN C CA 1
ATOM 1535 C C . GLN C 1 84 ? 96.655 211.441 -17.238 1.00 80.67 356 GLN C C 1
ATOM 1536 O O . GLN C 1 84 ? 96.622 210.314 -17.749 1.00 71.53 356 GLN C O 1
ATOM 1542 N N . GLN C 1 85 ? 97.752 211.927 -16.647 1.00 67.90 357 GLN C N 1
ATOM 1543 C CA . GLN C 1 85 ? 98.938 211.092 -16.489 1.00 72.26 357 GLN C CA 1
ATOM 1544 C C . GLN C 1 85 ? 98.642 209.885 -15.612 1.00 79.31 357 GLN C C 1
ATOM 1545 O O . GLN C 1 85 ? 99.034 208.756 -15.930 1.00 83.30 357 GLN C O 1
ATOM 1551 N N . GLU C 1 86 ? 97.976 210.114 -14.480 1.00 83.04 358 GLU C N 1
ATOM 1552 C CA . GLU C 1 86 ? 97.543 209.013 -13.632 1.00 87.29 358 GLU C CA 1
ATOM 1553 C C . GLU C 1 86 ? 96.710 208.016 -14.430 1.00 85.79 358 GLU C C 1
ATOM 1554 O O . GLU C 1 86 ? 96.995 206.815 -14.435 1.00 77.05 358 GLU C O 1
ATOM 1560 N N . SER C 1 87 ? 95.685 208.510 -15.128 1.00 88.31 359 SER C N 1
ATOM 1561 C CA . SER C 1 87 ? 94.833 207.634 -15.927 1.00 76.54 359 SER C CA 1
ATOM 1562 C C . SER C 1 87 ? 95.648 206.826 -16.929 1.00 71.49 359 SER C C 1
ATOM 1563 O O . SER C 1 87 ? 95.427 205.622 -17.098 1.00 69.07 359 SER C O 1
ATOM 1566 N N . THR C 1 88 ? 96.608 207.471 -17.588 1.00 68.53 360 THR C N 1
ATOM 1567 C CA . THR C 1 88 ? 97.401 206.792 -18.603 1.00 65.43 360 THR C CA 1
ATOM 1568 C C . THR C 1 88 ? 98.204 205.640 -18.006 1.00 71.24 360 THR C C 1
ATOM 1569 O O . THR C 1 88 ? 98.299 204.564 -18.613 1.00 80.71 360 THR C O 1
ATOM 1573 N N . ARG C 1 89 ? 98.7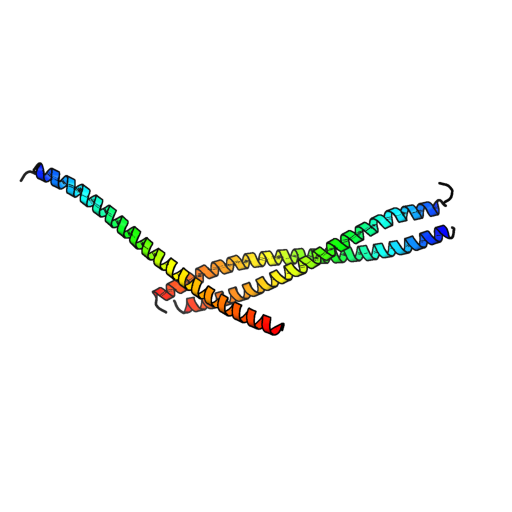54 205.824 -16.801 1.00 72.68 361 ARG C N 1
ATOM 1574 C CA . ARG C 1 89 ? 99.445 204.719 -16.139 1.00 69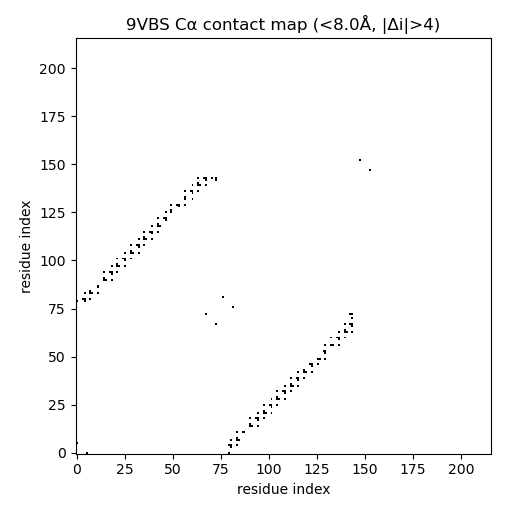.23 361 ARG C CA 1
ATOM 1575 C C . ARG C 1 89 ? 98.497 203.560 -15.847 1.00 63.81 361 ARG C C 1
ATOM 1576 O O . ARG C 1 89 ? 98.850 202.398 -16.061 1.00 65.37 361 ARG C O 1
ATOM 1584 N N . MET C 1 90 ? 97.292 203.855 -15.347 1.00 57.91 362 MET C N 1
ATOM 1585 C CA . MET C 1 90 ? 96.355 202.783 -15.013 1.00 61.79 362 MET C CA 1
ATOM 1586 C C . MET C 1 90 ? 95.918 202.017 -16.255 1.00 73.45 362 MET C C 1
ATOM 1587 O O . MET C 1 90 ? 95.811 200.785 -16.223 1.00 70.99 362 MET C O 1
ATOM 1592 N N . LEU C 1 91 ? 95.638 202.729 -17.350 1.00 63.91 363 LEU C N 1
ATOM 1593 C CA . LEU C 1 91 ? 95.276 202.062 -18.599 1.00 61.38 363 LEU C CA 1
ATOM 1594 C C . LEU C 1 91 ? 96.389 201.134 -19.071 1.00 60.27 363 LEU C C 1
ATOM 1595 O O . LEU C 1 91 ? 96.131 199.987 -19.451 1.00 70.40 363 LEU C O 1
ATOM 1600 N N . ALA C 1 92 ? 97.636 201.606 -19.033 1.00 61.15 364 ALA C N 1
ATOM 1601 C CA . ALA C 1 92 ? 98.751 200.795 -19.513 1.00 67.74 364 ALA C CA 1
ATOM 1602 C C . ALA C 1 92 ? 98.954 199.555 -18.645 1.00 72.29 364 ALA C C 1
ATOM 1603 O O . ALA C 1 92 ? 99.186 198.458 -19.164 1.00 90.18 364 ALA C O 1
ATOM 1605 N N . SER C 1 93 ? 98.885 199.709 -17.322 1.00 77.59 365 SER C N 1
ATOM 1606 C CA . SER C 1 93 ? 98.972 198.547 -16.445 1.00 68.20 365 SER C CA 1
ATOM 1607 C C . SER C 1 93 ? 97.811 197.591 -16.687 1.00 73.30 365 SER C C 1
ATOM 1608 O O . SER C 1 93 ? 97.998 196.368 -16.698 1.00 75.49 365 SER C O 1
ATOM 1611 N N . ASN C 1 94 ? 96.605 198.132 -16.879 1.00 68.60 366 ASN C N 1
ATOM 1612 C CA . ASN C 1 94 ? 95.441 197.288 -17.126 1.00 70.99 366 ASN C CA 1
ATOM 1613 C C . ASN C 1 94 ? 95.621 196.463 -18.392 1.00 75.33 366 ASN C C 1
ATOM 1614 O O . ASN C 1 94 ? 95.380 195.250 -18.403 1.00 69.79 366 ASN C O 1
ATOM 1619 N N . GLU C 1 95 ? 96.045 197.113 -19.471 1.00 69.70 367 GLU C N 1
ATOM 1620 C CA . GLU C 1 95 ? 96.162 196.426 -20.749 1.00 65.77 367 GLU C CA 1
ATOM 1621 C C . GLU C 1 95 ? 97.152 195.270 -20.667 1.00 73.55 367 GLU C C 1
ATOM 1622 O O . GLU C 1 95 ? 96.897 194.188 -21.210 1.00 70.10 367 GLU C O 1
ATOM 1628 N N . GLN C 1 96 ? 98.279 195.478 -19.983 1.00 61.31 368 GLN C N 1
ATOM 1629 C CA . GLN C 1 96 ? 99.232 194.394 -19.785 1.00 66.33 368 GLN C CA 1
ATOM 1630 C C . GLN C 1 96 ? 98.596 193.235 -19.027 1.00 79.51 368 GLN C C 1
ATOM 1631 O O . GLN C 1 96 ? 98.767 192.068 -19.402 1.00 76.20 368 GLN C O 1
ATOM 1637 N N . VAL C 1 97 ? 97.844 193.536 -17.966 1.00 70.20 369 VAL C N 1
ATOM 1638 C CA . VAL C 1 97 ? 97.199 192.474 -17.203 1.00 64.04 369 VAL C CA 1
ATOM 1639 C C . VAL C 1 97 ? 96.191 191.722 -18.071 1.00 69.95 369 VAL C C 1
ATOM 1640 O O . VAL C 1 97 ? 96.053 190.498 -17.963 1.00 75.62 369 VAL C O 1
ATOM 1644 N N . ILE C 1 98 ? 95.488 192.431 -18.956 1.00 69.76 370 ILE C N 1
ATOM 1645 C CA . ILE C 1 98 ? 94.501 191.774 -19.815 1.00 62.79 370 ILE C CA 1
ATOM 1646 C C . ILE C 1 98 ? 95.189 190.838 -20.801 1.00 73.62 370 ILE C C 1
ATOM 1647 O O . ILE C 1 98 ? 94.768 189.691 -20.993 1.00 78.73 370 ILE C O 1
ATOM 1652 N N . ASN C 1 99 ? 96.242 191.322 -21.464 1.00 69.20 371 ASN C N 1
ATOM 1653 C CA . ASN C 1 99 ? 96.972 190.464 -22.389 1.00 67.30 371 ASN C CA 1
ATOM 1654 C C . ASN C 1 99 ? 97.560 189.266 -21.663 1.00 79.33 371 ASN C C 1
ATOM 1655 O O . ASN C 1 99 ? 97.483 188.133 -22.153 1.00 86.84 371 ASN C O 1
ATOM 1660 N N . SER C 1 100 ? 98.137 189.496 -20.484 1.00 75.96 372 SER C N 1
ATOM 1661 C CA . SER C 1 100 ? 98.710 188.402 -19.710 1.00 68.70 372 SER C CA 1
ATOM 1662 C C . SER C 1 100 ? 97.643 187.383 -19.329 1.00 78.57 372 SER C C 1
ATOM 1663 O O . SER C 1 100 ? 97.831 186.175 -19.514 1.00 79.46 372 SER C O 1
ATOM 1666 N N . LEU C 1 101 ? 96.504 187.853 -18.810 1.00 68.84 373 LEU C N 1
ATOM 1667 C CA . LEU C 1 101 ? 95.443 186.932 -18.410 1.00 67.96 373 LEU C CA 1
ATOM 1668 C C . LEU C 1 101 ? 94.896 186.165 -19.601 1.00 75.53 373 LEU C C 1
ATOM 1669 O O . LEU C 1 101 ? 94.556 184.981 -19.484 1.00 87.54 373 LEU C O 1
ATOM 1674 N N . LYS C 1 102 ? 94.794 186.820 -20.759 1.00 80.32 374 LYS C N 1
ATOM 1675 C CA . LYS C 1 102 ? 94.294 186.124 -21.939 1.00 82.86 374 LYS C CA 1
ATOM 1676 C C . LYS C 1 102 ? 95.246 185.016 -22.366 1.00 81.51 374 LYS C C 1
ATOM 1677 O O . LYS C 1 102 ? 94.808 183.938 -22.784 1.00 76.84 374 LYS C O 1
ATOM 1683 N N . GLN C 1 103 ? 96.554 185.251 -22.246 1.00 82.10 375 GLN C N 1
ATOM 1684 C CA . GLN C 1 103 ? 97.520 184.209 -22.575 1.00 88.53 375 GLN C CA 1
ATOM 1685 C C . GLN C 1 103 ? 97.480 183.070 -21.559 1.00 95.60 375 GLN C C 1
ATOM 1686 O O . GLN C 1 103 ? 97.677 181.906 -21.923 1.00 103.26 375 GLN C O 1
ATOM 1692 N N . LYS C 1 104 ? 97.219 183.381 -20.284 1.00 106.10 376 LYS C N 1
ATOM 1693 C CA . LYS C 1 104 ? 97.119 182.339 -19.261 1.00 100.09 376 LYS C CA 1
ATOM 1694 C C . LYS C 1 104 ? 95.962 181.390 -19.543 1.00 97.80 376 LYS C C 1
ATOM 1695 O O . LYS C 1 104 ? 96.086 180.176 -19.345 1.00 113.41 376 LYS C O 1
ATOM 1701 N N . CYS C 1 105 ? 94.824 181.918 -20.002 1.00 91.68 377 CYS C N 1
ATOM 1702 C CA . CYS C 1 105 ? 93.674 181.079 -20.333 1.00 108.64 377 CYS C CA 1
ATOM 1703 C C . CYS C 1 105 ? 93.820 180.357 -21.668 1.00 130.02 377 CYS C C 1
ATOM 1704 O O . CYS C 1 105 ? 92.854 179.731 -22.119 1.00 126.41 377 CYS C O 1
ATOM 1707 N N . ARG C 1 106 ? 94.980 180.429 -22.311 1.00 150.02 378 ARG C N 1
ATOM 1708 C CA . ARG C 1 106 ? 95.212 179.714 -23.565 1.00 131.01 378 ARG C CA 1
ATOM 1709 C C . ARG C 1 106 ? 96.172 178.545 -23.346 1.00 135.08 378 ARG C C 1
ATOM 1710 O O . ARG C 1 106 ? 96.220 177.964 -22.257 1.00 137.49 378 ARG C O 1
#

Solvent-accessible surface area: 17601 Å² total; per-residue (Å²): 193,66,113,94,0,70,102,23,31,110,66,2,110,78,15,113,140,50,13,110,105,11,82,100,40,41,142,127,10,79,103,69,9,49,73,38,69,118,76,24,71,64,16,76,120,54,55,106,92,10,88,144,78,46,61,58,3,118,132,52,22,88,45,13,113,87,111,13,164,132,85,59,116,126,100,95,102,64,101,89,1,70,94,17,55,126,58,9,94,66,9,118,128,67,19,104,120,12,87,97,41,39,125,133,12,78,94,71,6,55,91,39,69,128,84,21,72,65,23,77,91,64,51,116,54,12,83,140,84,42,57,58,32,72,134,54,13,84,68,36,117,150,66,31,128,155,103,177,76,101,145,37,77,84,84,62,108,104,85,115,81,89,151,133,92,96,119,100,82,126,107,61,115,137,141,64,84,98,76,64,42,71,126,97,118,104,78,69,48,102,100,118,78,106,98,101,60,83,148,111,123,55,56,68,94,130,81,86,90,66,100,157,145,162,122,120

Secondary structure (DSSP, 8-state):
--HHHHHHHHHHHHHHHHHHHHHHHHHHHHHHHHHHHHHHHHHHHHHHHHHHHHHHHHHHHHHHHHHHHHHT-/--SS-HHHHHHHHHHHHHHHHHHHHHHHHHHHHHHHHHHHHHHHHHHHHHHHHHHHHHHHHHHHHHHHHHT-/-PPPHHHHHHHHHHHHHHHHHHHHHHHHHHHHHHHHHHHHHHHHHHHHHHHHHHHHHHHHHHHHHHHHHT-

Sequence (216 aa):
RTTYSLNLEHELITLRKELEETKEALKKSVEESSNKDEIVSALHEDQQESTRMLASNEQVINSLKQKCRQLGVLAERTTYSLNLEHELITLRKELEETKEALKKSVEESSNKDEIVSALHEDQQESTRMLASNEQVINSLKQKCRAERTTYSLNLEHELITLRKELEETKEALKKSVEESSNKDEIVSALHEDQQESTRMLASNEQVINSLKQKCR

Radius of gyration: 39.78 Å; Cα contacts (8 Å, |Δi|>4): 91; chains: 3; bounding box: 81×134×36 Å